Protein AF-0000000082132671 (afdb_homodimer)

Foldseek 3Di:
DPDPDDDDDDDDDDPPPQSVVVVVVVDDLQDKDKDWDFDDDPNDTDIDMDIDHRDPPVVVPCVDPVVPPDQEDEAEDDPDDPSLVVVVVVCVVVVHYYHYDYPVPPPPVVCVSSVSVNVSVVVVVVVVVVVPPPPPPPPPPDD/DPDPDDDDDDDDDDPPPQSVVVVVVVDDLQDKDKDWDFDDDPNDTDIDMDIDHRDPVVVVPCVDPVVPPDQEDEAEDDVDDPSLVVVVVVCVVVVHYYHYDYPVPVPPVVVVSSVSVNVSVVVVVVVVVVVPPPPPPPPPPPD

InterPro domains:
  IPR001806 Small GTPase [PF00071] (9-76)
  IPR001806 Small GTP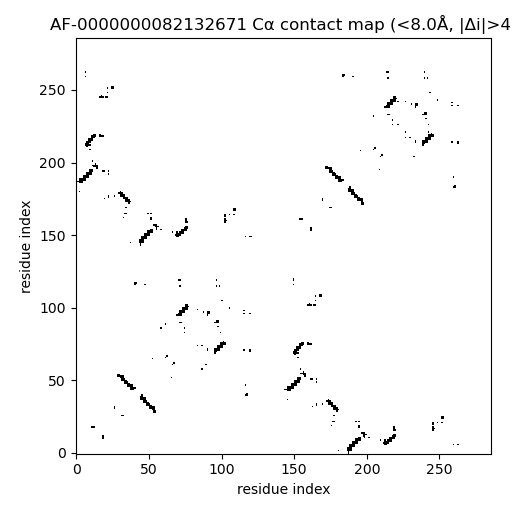ase [SM00174] (9-121)
  IPR027417 P-loop containing nucleoside triphosphate hydrolase [G3DSA:3.40.50.300] (7-74)
  IPR027417 P-loop containing nucleoside triphosphate hydrolase [G3DSA:3.40.50.300] (75-137)
  IPR027417 P-loop containing nucleoside triphosphate hydrolase [SSF52540] (9-132)
  IPR050227 Ras-related protein Rab [PTHR47977] (9-76)

Structure (mmCIF, N/CA/C/O backbone):
data_AF-0000000082132671-model_v1
#
loop_
_entity.id
_entity.type
_entity.pdbx_description
1 polymer 'Uncharacterized protein'
#
loop_
_atom_site.group_PDB
_atom_site.id
_atom_site.type_symbol
_atom_site.label_atom_id
_atom_site.label_alt_id
_atom_site.label_comp_id
_atom_site.label_asym_id
_atom_site.label_entity_id
_atom_site.label_seq_id
_atom_site.pdbx_PDB_ins_code
_atom_site.Cartn_x
_atom_site.Cartn_y
_atom_site.Cartn_z
_atom_site.occupancy
_atom_site.B_iso_or_equiv
_atom_site.auth_seq_id
_atom_site.auth_comp_id
_atom_site.auth_asym_id
_atom_site.auth_atom_id
_atom_site.pdbx_PDB_model_num
ATOM 1 N N . MET A 1 1 ? -10.227 5.066 -17.938 1 50 1 MET A N 1
ATOM 2 C CA . MET A 1 1 ? -11.219 4.012 -17.734 1 50 1 MET A CA 1
ATOM 3 C C . MET A 1 1 ? -11.047 3.354 -16.375 1 50 1 MET A C 1
ATOM 5 O O . MET A 1 1 ? -9.914 3.156 -15.914 1 50 1 MET A O 1
ATOM 9 N N . PHE A 1 2 ? -11.977 3.393 -15.555 1 62.81 2 PHE A N 1
ATOM 10 C CA . PHE A 1 2 ? -12.039 2.846 -14.203 1 62.81 2 PHE A CA 1
ATOM 11 C C . PHE A 1 2 ? -11.812 1.339 -14.219 1 62.81 2 PHE A C 1
ATOM 13 O O . PHE A 1 2 ? -12.25 0.646 -15.133 1 62.81 2 PHE A O 1
ATOM 20 N N . PRO A 1 3 ? -10.914 0.857 -13.453 1 72.69 3 PRO A N 1
ATOM 21 C CA . PRO A 1 3 ? -10.688 -0.59 -13.422 1 72.69 3 PRO A CA 1
ATOM 22 C C . PRO A 1 3 ? -11.992 -1.382 -13.273 1 72.69 3 PRO A C 1
ATOM 24 O O . PRO A 1 3 ? -12.906 -0.941 -12.586 1 72.69 3 PRO A O 1
ATOM 27 N N . THR A 1 4 ? -12.141 -2.361 -14.102 1 74.94 4 THR A N 1
ATOM 28 C CA . THR A 1 4 ? -13.336 -3.195 -14.078 1 74.94 4 THR A CA 1
ATOM 29 C C . THR A 1 4 ? -13.133 -4.406 -13.172 1 74.94 4 THR A C 1
ATOM 31 O O . THR A 1 4 ? -14.078 -5.148 -12.891 1 74.94 4 THR A O 1
ATOM 34 N N . GLY A 1 5 ? -11.938 -4.527 -12.703 1 81.06 5 GLY A N 1
ATOM 35 C CA . GLY A 1 5 ? -11.648 -5.641 -11.812 1 81.06 5 GLY A CA 1
ATOM 36 C C . GLY A 1 5 ? -10.555 -5.332 -10.812 1 81.06 5 GLY A C 1
ATOM 37 O O . GLY A 1 5 ? -9.875 -4.309 -10.922 1 81.06 5 GLY A O 1
ATOM 38 N N . PHE A 1 6 ? -10.547 -6.246 -9.844 1 85.44 6 PHE A N 1
ATOM 39 C CA . PHE A 1 6 ? -9.602 -6.07 -8.75 1 85.44 6 PHE A CA 1
ATOM 40 C C . PHE A 1 6 ? -8.953 -7.395 -8.375 1 85.44 6 PHE A C 1
ATOM 42 O O . PHE A 1 6 ? -9.633 -8.414 -8.258 1 85.44 6 PHE A O 1
ATOM 49 N N . LEU A 1 7 ? -7.598 -7.359 -8.328 1 90.38 7 LEU A N 1
ATOM 50 C CA . LEU A 1 7 ? -6.855 -8.539 -7.891 1 90.38 7 LEU A CA 1
ATOM 51 C C . LEU A 1 7 ? -5.875 -8.172 -6.781 1 90.38 7 LEU A C 1
ATOM 53 O O . LEU A 1 7 ? -5.156 -7.176 -6.883 1 90.38 7 LEU A O 1
ATOM 57 N N . MET A 1 8 ? -5.879 -9.016 -5.77 1 88.81 8 MET A N 1
ATOM 58 C CA . MET A 1 8 ? -4.977 -8.82 -4.641 1 88.81 8 MET A CA 1
ATOM 59 C C . MET A 1 8 ? -4.047 -10.016 -4.477 1 88.81 8 MET A C 1
ATOM 61 O O . MET A 1 8 ? -4.504 -11.148 -4.332 1 88.81 8 MET A O 1
ATOM 65 N N . LEU A 1 9 ? -2.797 -9.695 -4.5 1 90.5 9 LEU A N 1
ATOM 66 C CA . LEU A 1 9 ? -1.777 -10.727 -4.32 1 90.5 9 LEU A CA 1
ATOM 67 C C . LEU A 1 9 ? -0.974 -10.484 -3.049 1 90.5 9 LEU A C 1
ATOM 69 O O . LEU A 1 9 ? -0.648 -9.336 -2.727 1 90.5 9 LEU A O 1
ATOM 73 N N . LEU A 1 10 ? -0.598 -11.57 -2.393 1 87.38 10 LEU A N 1
ATOM 74 C CA . LEU A 1 10 ? 0.234 -11.484 -1.197 1 87.38 10 LEU A CA 1
ATOM 75 C C . LEU A 1 10 ? 1.579 -12.164 -1.42 1 87.38 10 LEU A C 1
ATOM 77 O O . LEU A 1 10 ? 1.636 -13.273 -1.968 1 87.38 10 LEU A O 1
ATOM 81 N N . LEU A 1 11 ? 2.564 -11.461 -1.06 1 86 11 LEU A N 1
ATOM 82 C CA . LEU A 1 11 ? 3.896 -12.047 -1.04 1 86 11 LEU A CA 1
ATOM 83 C C . LEU A 1 11 ? 4.246 -12.555 0.357 1 86 11 LEU A C 1
ATOM 85 O O . LEU A 1 11 ? 4.145 -11.805 1.334 1 86 11 LEU A O 1
ATOM 89 N N . ILE A 1 12 ? 4.621 -13.828 0.361 1 82.25 12 ILE A N 1
ATOM 90 C CA . ILE A 1 12 ? 4.992 -14.438 1.636 1 82.25 12 ILE A CA 1
ATOM 91 C C . ILE A 1 12 ? 6.375 -15.07 1.523 1 82.25 12 ILE A C 1
ATOM 93 O O . ILE A 1 12 ? 6.715 -15.656 0.494 1 82.25 12 ILE A O 1
ATOM 97 N N . GLY A 1 13 ? 7.121 -14.969 2.611 1 80.44 13 GLY A N 1
ATOM 98 C CA . GLY A 1 13 ? 8.461 -15.531 2.672 1 80.44 13 GLY A CA 1
ATOM 99 C C . GLY A 1 13 ? 9.266 -15.016 3.85 1 80.44 13 GLY A C 1
ATOM 100 O O . GLY A 1 13 ? 8.852 -14.078 4.535 1 80.44 13 GLY A O 1
ATOM 101 N N . ASP A 1 14 ? 10.383 -15.609 3.98 1 76.69 14 ASP A N 1
ATOM 102 C CA . ASP A 1 14 ? 11.219 -15.242 5.117 1 76.69 14 ASP A CA 1
ATOM 103 C C . ASP A 1 14 ? 11.75 -13.812 4.965 1 76.69 14 ASP A C 1
ATOM 105 O O . ASP A 1 14 ? 11.867 -13.305 3.85 1 76.69 14 ASP A O 1
ATOM 109 N N . SER A 1 15 ? 11.961 -13.227 6.125 1 74.25 15 SER A N 1
ATOM 110 C CA . SER A 1 15 ? 12.602 -11.914 6.105 1 74.25 15 SER A CA 1
ATOM 111 C C . SER A 1 15 ? 13.969 -11.977 5.434 1 74.25 15 SER A C 1
ATOM 113 O O . SER A 1 15 ? 14.727 -12.922 5.641 1 74.25 15 SER A O 1
ATOM 115 N N . GLY A 1 16 ? 14.266 -10.945 4.652 1 76.5 16 GLY A N 1
ATOM 116 C CA . GLY A 1 16 ? 15.594 -10.828 4.066 1 76.5 16 GLY A CA 1
ATOM 117 C C . GLY A 1 16 ? 15.758 -11.641 2.797 1 76.5 16 GLY A C 1
ATOM 118 O O . GLY A 1 16 ? 16.828 -11.633 2.182 1 76.5 16 GLY A O 1
ATOM 119 N N . ILE A 1 17 ? 14.75 -12.375 2.344 1 76.31 17 ILE A N 1
ATOM 120 C CA . ILE A 1 17 ? 14.898 -13.281 1.208 1 76.31 17 ILE A CA 1
ATOM 121 C C . ILE A 1 17 ? 14.773 -12.492 -0.095 1 76.31 17 ILE A C 1
ATOM 123 O O . ILE A 1 17 ? 15.117 -13 -1.167 1 76.31 17 ILE A O 1
ATOM 127 N N . GLY A 1 18 ? 14.07 -11.227 -0.012 1 78.06 18 GLY A N 1
ATOM 128 C CA . GLY A 1 18 ? 14.016 -10.414 -1.218 1 78.06 18 GLY A CA 1
ATOM 129 C C . GLY A 1 18 ? 12.602 -10.055 -1.628 1 78.06 18 GLY A C 1
ATOM 130 O O . GLY A 1 18 ? 12.359 -9.672 -2.773 1 78.06 18 GLY A O 1
ATOM 131 N N . LYS A 1 19 ? 11.547 -10.164 -0.784 1 80.31 19 LYS A N 1
ATOM 132 C CA . LYS A 1 19 ? 10.164 -9.844 -1.136 1 80.31 19 LYS A CA 1
ATOM 133 C C . LYS A 1 19 ? 10.023 -8.375 -1.509 1 80.31 19 LYS A C 1
ATOM 135 O O . LYS A 1 19 ? 9.422 -8.047 -2.533 1 80.31 19 LYS A O 1
ATOM 140 N N . SER A 1 20 ? 10.633 -7.586 -0.581 1 78.88 20 SER A N 1
ATOM 141 C CA . SER A 1 20 ? 10.531 -6.152 -0.824 1 78.88 20 SER A CA 1
ATOM 142 C C . SER A 1 20 ? 11.234 -5.758 -2.117 1 78.88 20 SER A C 1
ATOM 144 O O . SER A 1 20 ? 10.75 -4.906 -2.861 1 78.88 20 SER A O 1
ATOM 146 N N . CYS A 1 21 ? 12.328 -6.43 -2.371 1 78.38 21 CYS A N 1
ATOM 147 C CA . CYS A 1 21 ? 13.055 -6.133 -3.602 1 78.38 21 CYS A CA 1
ATOM 148 C C . CYS A 1 21 ? 12.234 -6.523 -4.824 1 78.38 21 CYS A C 1
ATOM 150 O O . CYS A 1 21 ? 12.219 -5.797 -5.82 1 78.38 21 CYS A O 1
ATOM 152 N N . LEU A 1 22 ? 11.531 -7.688 -4.785 1 82 22 LEU A N 1
ATOM 153 C CA . LEU A 1 22 ? 10.672 -8.117 -5.879 1 82 22 LEU A CA 1
ATOM 154 C C . LEU A 1 22 ? 9.555 -7.102 -6.129 1 82 22 LEU A C 1
ATOM 156 O O . LEU A 1 22 ? 9.281 -6.754 -7.277 1 82 22 LEU A O 1
ATOM 160 N N . LEU A 1 23 ? 8.984 -6.676 -5.078 1 84.88 23 LEU A N 1
ATOM 161 C CA . LEU A 1 23 ? 7.91 -5.691 -5.172 1 84.88 23 LEU A CA 1
ATOM 162 C C . LEU A 1 23 ? 8.422 -4.387 -5.777 1 84.88 23 LEU A C 1
ATOM 164 O O . LEU A 1 23 ? 7.754 -3.791 -6.625 1 84.88 23 LEU A O 1
ATOM 168 N N . PHE A 1 24 ? 9.562 -4.055 -5.34 1 79.31 24 PHE A N 1
ATOM 169 C CA . PHE A 1 24 ? 10.141 -2.812 -5.832 1 79.31 24 PHE A CA 1
ATOM 170 C C . PHE A 1 24 ? 10.469 -2.922 -7.32 1 79.31 24 PHE A C 1
ATOM 172 O O . PHE A 1 24 ? 10.32 -1.95 -8.062 1 79.31 24 PHE A O 1
ATOM 179 N N . ARG A 1 25 ? 10.922 -4.027 -7.75 1 80.94 25 ARG A N 1
ATOM 180 C CA . ARG A 1 25 ? 11.227 -4.23 -9.164 1 80.94 25 ARG A CA 1
ATOM 181 C C . ARG A 1 25 ? 9.953 -4.184 -10.008 1 80.94 25 ARG A C 1
ATOM 183 O O . ARG A 1 25 ? 9.992 -3.756 -11.164 1 80.94 25 ARG A O 1
ATOM 190 N N . PHE A 1 26 ? 8.961 -4.633 -9.391 1 84.62 26 PHE A N 1
ATOM 191 C CA . PHE A 1 26 ? 7.68 -4.582 -10.086 1 84.62 26 PHE A CA 1
ATOM 192 C C . PHE A 1 26 ? 7.168 -3.15 -10.172 1 84.62 26 PHE A C 1
ATOM 194 O O . PHE A 1 26 ? 6.551 -2.768 -11.172 1 84.62 26 PHE A O 1
ATOM 201 N N . ALA A 1 27 ? 7.422 -2.455 -9.055 1 80.75 27 ALA A N 1
ATOM 202 C CA . ALA A 1 27 ? 6.922 -1.087 -8.977 1 80.75 27 ALA A CA 1
ATOM 203 C C . ALA A 1 27 ? 7.594 -0.195 -10.016 1 80.75 27 ALA A C 1
ATOM 205 O O . ALA A 1 27 ? 8.812 -0.237 -10.18 1 80.75 27 ALA A O 1
ATOM 206 N N . ASP A 1 28 ? 6.809 0.365 -10.867 1 77.38 28 ASP A N 1
ATOM 207 C CA . ASP A 1 28 ? 7.336 1.327 -11.828 1 77.38 28 ASP A CA 1
ATOM 208 C C . ASP A 1 28 ? 6.703 2.701 -11.641 1 77.38 28 ASP A C 1
ATOM 210 O O . ASP A 1 28 ? 6.129 2.986 -10.586 1 77.38 28 ASP A O 1
ATOM 214 N N . ASP A 1 29 ? 6.848 3.562 -12.539 1 71.12 29 ASP A N 1
ATOM 215 C CA . ASP A 1 29 ? 6.422 4.949 -12.391 1 71.12 29 ASP A CA 1
ATOM 216 C C . ASP A 1 29 ? 4.902 5.07 -12.453 1 71.12 29 ASP A C 1
ATOM 218 O O . ASP A 1 29 ? 4.344 6.129 -12.164 1 71.12 29 ASP A O 1
ATOM 222 N N . THR A 1 30 ? 4.277 3.947 -12.797 1 73.12 30 THR A N 1
ATOM 223 C CA . THR A 1 30 ? 2.826 3.996 -12.922 1 73.12 30 THR A CA 1
ATOM 224 C C . THR A 1 30 ? 2.158 3.379 -11.695 1 73.12 30 THR A C 1
ATOM 226 O O . THR A 1 30 ? 0.934 3.422 -11.562 1 73.12 30 THR A O 1
ATOM 229 N N . CYS A 1 31 ? 3.008 2.943 -10.859 1 80.94 31 CYS A N 1
ATOM 230 C CA . CYS A 1 31 ? 2.451 2.266 -9.688 1 80.94 31 CYS A CA 1
ATOM 231 C C . CYS A 1 31 ? 2.32 3.225 -8.516 1 80.94 31 CYS A C 1
ATOM 233 O O . CYS A 1 31 ? 3.059 4.207 -8.422 1 80.94 31 CYS A O 1
ATOM 235 N N . THR A 1 32 ? 1.373 2.945 -7.68 1 82.06 32 THR A N 1
ATOM 236 C CA . THR A 1 32 ? 1.282 3.57 -6.363 1 82.06 32 THR A CA 1
ATOM 237 C C . THR A 1 32 ? 1.854 2.65 -5.289 1 82.06 32 THR A C 1
ATOM 239 O O . THR A 1 32 ? 1.539 1.459 -5.25 1 82.06 32 THR A O 1
ATOM 242 N N . ILE A 1 33 ? 2.729 3.232 -4.543 1 85.88 33 ILE A N 1
ATOM 243 C CA . ILE A 1 33 ? 3.33 2.449 -3.469 1 85.88 33 ILE A CA 1
ATOM 244 C C . ILE A 1 33 ? 2.752 2.887 -2.125 1 85.88 33 ILE A C 1
ATOM 246 O O . ILE A 1 33 ? 2.588 4.082 -1.873 1 85.88 33 ILE A O 1
ATOM 250 N N . GLY A 1 34 ? 2.471 1.921 -1.336 1 86.81 34 GLY A N 1
ATOM 251 C CA . GLY A 1 34 ? 1.942 2.213 -0.013 1 86.81 34 GLY A CA 1
ATOM 252 C C . GLY A 1 34 ? 2.646 1.448 1.093 1 86.81 34 GLY A C 1
ATOM 253 O O . GLY A 1 34 ? 3.25 0.402 0.844 1 86.81 34 GLY A O 1
ATOM 254 N N . VAL A 1 35 ? 2.572 2.078 2.262 1 88.31 35 VAL A N 1
ATOM 255 C CA . VAL A 1 35 ? 3.105 1.441 3.463 1 88.31 35 VAL A CA 1
ATOM 256 C C . VAL A 1 35 ? 2.049 1.445 4.562 1 88.31 35 VAL A C 1
ATOM 258 O O . VAL A 1 35 ? 1.362 2.449 4.77 1 88.31 35 VAL A O 1
ATOM 261 N N . ILE A 1 36 ? 1.862 0.328 5.16 1 84.94 36 ILE A N 1
ATOM 262 C CA . ILE A 1 36 ? 0.966 0.228 6.309 1 84.94 36 ILE A CA 1
ATOM 263 C C . ILE A 1 36 ? 1.767 -0.128 7.559 1 84.94 36 ILE A C 1
ATOM 265 O O . ILE A 1 36 ? 2.59 -1.045 7.535 1 84.94 36 ILE A O 1
ATOM 269 N N . ARG A 1 37 ? 1.487 0.633 8.641 1 84.88 37 ARG A N 1
ATOM 270 C CA . ARG A 1 37 ? 2.152 0.378 9.914 1 84.88 37 ARG A CA 1
ATOM 271 C C . ARG A 1 37 ? 1.177 0.516 11.078 1 84.88 37 ARG A C 1
ATOM 273 O O . ARG A 1 37 ? 0.367 1.445 11.109 1 84.88 37 ARG A O 1
ATOM 280 N N . THR A 1 38 ? 1.149 -0.491 11.938 1 84 38 THR A N 1
ATOM 281 C CA . THR A 1 38 ? 0.437 -0.335 13.203 1 84 38 THR A CA 1
ATOM 282 C C . THR A 1 38 ? 1.331 0.322 14.25 1 84 38 THR A C 1
ATOM 284 O O . THR A 1 38 ? 2.451 -0.134 14.492 1 84 38 THR A O 1
ATOM 287 N N . THR A 1 39 ? 0.875 1.392 14.719 1 85.62 39 THR A N 1
ATOM 288 C CA . THR A 1 39 ? 1.692 2.131 15.672 1 85.62 39 THR A CA 1
ATOM 289 C C . THR A 1 39 ? 0.851 2.602 16.859 1 85.62 39 THR A C 1
ATOM 291 O O . THR A 1 39 ? -0.379 2.629 16.781 1 85.62 39 THR A O 1
ATOM 294 N N . GLU A 1 40 ? 1.542 2.803 17.891 1 87.81 40 GLU A N 1
ATOM 295 C CA . GLU A 1 40 ? 0.88 3.363 19.078 1 87.81 40 GLU A CA 1
ATOM 296 C C . GLU A 1 40 ? 0.959 4.887 19.078 1 87.81 40 GLU A C 1
ATOM 298 O O . GLU A 1 40 ? 2.039 5.457 18.906 1 87.81 40 GLU A O 1
ATOM 303 N N . LEU A 1 41 ? -0.218 5.43 19.094 1 86.5 41 LEU A N 1
ATOM 304 C CA . LEU A 1 41 ? -0.329 6.879 19.203 1 86.5 41 LEU A CA 1
ATOM 305 C C . LEU A 1 41 ? -1.20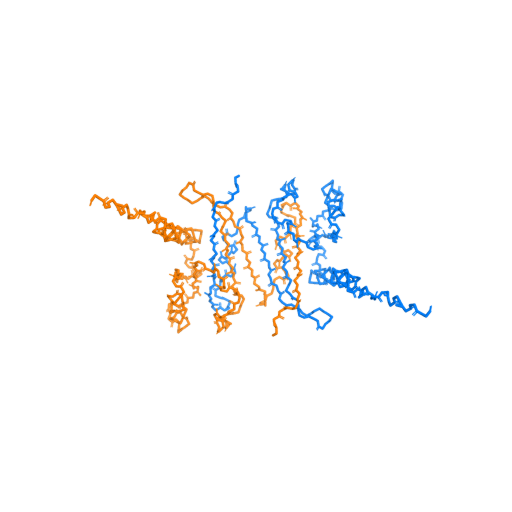8 7.262 20.391 1 86.5 41 LEU A C 1
ATOM 307 O O . LEU A 1 41 ? -2.414 7.012 20.375 1 86.5 41 LEU A O 1
ATOM 311 N N . ASP A 1 42 ? -0.625 7.961 21.453 1 83.06 42 ASP A N 1
ATOM 312 C CA . ASP A 1 42 ? -1.338 8.383 22.656 1 83.06 42 ASP A CA 1
ATOM 313 C C . ASP A 1 42 ? -2.086 7.207 23.281 1 83.06 42 ASP A C 1
ATOM 315 O O . ASP A 1 42 ? -3.281 7.309 23.578 1 83.06 42 ASP A O 1
ATOM 319 N N . ARG A 1 43 ? -1.539 6.055 23.422 1 83.06 43 ARG A N 1
ATOM 320 C CA . ARG A 1 43 ? -2.027 4.859 24.094 1 83.06 43 ARG A CA 1
ATOM 321 C C . ARG A 1 43 ? -3.115 4.172 23.281 1 83.06 43 ARG A C 1
ATOM 323 O O . ARG A 1 43 ? -3.879 3.361 23.812 1 83.06 43 ARG A O 1
ATOM 330 N N . ASN A 1 44 ? -3.219 4.656 22 1 87.62 44 ASN A N 1
ATOM 331 C CA . ASN A 1 44 ? -4.113 3.975 21.078 1 87.62 44 ASN A CA 1
ATOM 332 C C . ASN A 1 44 ? -3.342 3.293 19.953 1 87.62 44 ASN A C 1
ATOM 334 O O . ASN A 1 44 ? -2.365 3.844 19.438 1 87.62 44 ASN A O 1
ATOM 338 N N . THR A 1 45 ? -3.775 2.139 19.688 1 87.19 45 THR A N 1
ATOM 339 C CA . THR A 1 45 ? -3.189 1.434 18.562 1 87.19 45 THR A CA 1
ATOM 340 C C . THR A 1 45 ? -3.857 1.86 17.25 1 87.19 45 THR A C 1
ATOM 342 O O . THR A 1 45 ? -5.07 1.712 17.094 1 87.19 45 THR A O 1
ATOM 345 N N . ILE A 1 46 ? -2.996 2.418 16.344 1 86.62 46 ILE A N 1
ATOM 346 C CA . ILE A 1 46 ? -3.572 2.91 15.102 1 86.62 46 ILE A CA 1
ATOM 347 C C . ILE A 1 46 ? -2.881 2.242 13.914 1 86.62 46 ILE A C 1
ATOM 349 O O . ILE A 1 46 ? -1.691 1.921 13.984 1 86.62 46 ILE A O 1
ATOM 353 N N . GLN A 1 47 ? -3.645 2.033 12.875 1 87.19 47 GLN A N 1
ATOM 354 C CA . GLN A 1 47 ? -3.09 1.652 11.578 1 87.19 47 GLN A CA 1
ATOM 355 C C . GLN A 1 47 ? -2.818 2.879 10.719 1 87.19 47 GLN A C 1
ATOM 357 O O . GLN A 1 47 ? -3.744 3.615 10.367 1 87.19 47 GLN A O 1
ATOM 362 N N . LEU A 1 48 ? -1.578 3.076 10.508 1 89.38 48 LEU A N 1
ATOM 363 C CA . LEU A 1 48 ? -1.163 4.195 9.664 1 89.38 48 LEU A CA 1
ATOM 364 C C . LEU A 1 48 ? -0.857 3.725 8.25 1 89.38 48 LEU A C 1
ATOM 366 O O . LEU A 1 48 ? -0.05 2.812 8.055 1 89.38 48 LEU A O 1
ATOM 370 N N . GLN A 1 49 ? -1.57 4.32 7.266 1 88.25 49 GLN A N 1
ATOM 371 C CA . GLN A 1 49 ? -1.346 4.023 5.855 1 88.25 49 GLN A CA 1
ATOM 372 C C . GLN A 1 49 ? -0.804 5.246 5.117 1 88.25 49 GLN A C 1
ATOM 374 O O . GLN A 1 49 ? -1.387 6.328 5.188 1 88.25 49 GLN A O 1
ATOM 379 N N . ILE A 1 50 ? 0.24 5.059 4.438 1 90.12 50 ILE A N 1
ATOM 380 C CA . ILE A 1 50 ? 0.84 6.145 3.666 1 90.12 50 ILE A CA 1
ATOM 381 C C . ILE A 1 50 ? 0.985 5.719 2.207 1 90.12 50 ILE A C 1
ATOM 383 O O . ILE A 1 50 ? 1.57 4.676 1.912 1 90.12 50 ILE A O 1
ATOM 387 N N . TRP A 1 51 ? 0.53 6.543 1.319 1 86.25 51 TRP A N 1
ATOM 388 C CA . TRP A 1 51 ? 0.542 6.199 -0.1 1 86.25 51 TRP A CA 1
ATOM 389 C C . TRP A 1 51 ? 1.335 7.23 -0.9 1 86.25 51 TRP A C 1
ATOM 391 O O . TRP A 1 51 ? 1.185 8.438 -0.693 1 86.25 51 TRP A O 1
ATOM 401 N N . ASP A 1 52 ? 2.188 6.703 -1.668 1 84.94 52 ASP A N 1
ATOM 402 C CA . ASP A 1 52 ? 2.93 7.516 -2.627 1 84.94 52 ASP A CA 1
ATOM 403 C C . ASP A 1 52 ? 2.207 7.578 -3.971 1 84.94 52 ASP A C 1
ATOM 405 O O . ASP A 1 52 ? 2.205 6.602 -4.727 1 84.94 52 ASP A O 1
ATOM 409 N N . THR A 1 53 ? 1.552 8.664 -4.199 1 74.06 53 THR A N 1
ATOM 410 C CA . THR A 1 53 ? 0.787 8.797 -5.434 1 74.06 53 THR A CA 1
ATOM 411 C C . THR A 1 53 ? 1.718 8.922 -6.637 1 74.06 53 THR A C 1
ATOM 413 O O . THR A 1 53 ? 2.734 9.617 -6.566 1 74.06 53 THR A O 1
ATOM 416 N N . ALA A 1 54 ? 1.742 7.789 -7.484 1 62.31 54 ALA A N 1
ATOM 417 C CA . ALA A 1 54 ? 2.572 7.793 -8.688 1 62.31 54 ALA A CA 1
ATOM 418 C C . ALA A 1 54 ? 2.266 9 -9.562 1 62.31 54 ALA A C 1
ATOM 420 O O . ALA A 1 54 ? 1.099 9.344 -9.773 1 62.31 54 ALA A O 1
ATOM 421 N N . GLY A 1 55 ? 3.43 9.562 -10.25 1 51.78 55 GLY A N 1
ATOM 422 C CA . GLY A 1 55 ? 3.377 10.594 -11.273 1 51.78 55 GLY A CA 1
ATOM 423 C C . GLY A 1 55 ? 2.748 11.883 -10.789 1 51.78 55 GLY A C 1
ATOM 424 O O . GLY A 1 55 ? 1.769 11.859 -10.039 1 51.78 55 GLY A O 1
ATOM 425 N N . GLN A 1 56 ? 3.561 12.852 -10.602 1 49.06 56 GLN A N 1
ATOM 426 C CA . GLN A 1 56 ? 3.357 14.258 -10.242 1 49.06 56 GLN A CA 1
ATOM 427 C C . GLN A 1 56 ? 1.96 14.727 -10.641 1 49.06 56 GLN A C 1
ATOM 429 O O . GLN A 1 56 ? 1.318 15.469 -9.898 1 49.06 56 GLN A O 1
ATOM 434 N N . GLU A 1 57 ? 1.903 14.609 -11.914 1 46.59 57 GLU A N 1
ATOM 435 C CA . GLU A 1 57 ? 0.925 15.383 -12.664 1 46.59 57 GLU A CA 1
ATOM 436 C C . GLU A 1 57 ? -0.5 14.961 -12.32 1 46.59 57 GLU A C 1
ATOM 438 O O . GLU A 1 57 ? -1.463 15.617 -12.727 1 46.59 57 GLU A O 1
ATOM 443 N N . ARG A 1 58 ? -0.453 13.812 -11.797 1 46.84 58 ARG A N 1
ATOM 444 C CA . ARG A 1 58 ? -1.865 13.484 -11.633 1 46.84 58 ARG A CA 1
ATOM 445 C C . ARG A 1 58 ? -2.457 14.188 -10.422 1 46.84 58 ARG A C 1
ATOM 447 O O . ARG A 1 58 ? -3.594 13.922 -10.031 1 46.84 58 ARG A O 1
ATOM 454 N N . PHE A 1 59 ? -1.584 14.75 -9.531 1 45.84 59 PHE A N 1
ATOM 455 C CA . PHE A 1 59 ? -2.338 15.742 -8.773 1 45.84 59 PHE A CA 1
ATOM 456 C C . PHE A 1 59 ? -3.506 16.281 -9.594 1 45.84 59 PHE A C 1
ATOM 458 O O . PHE A 1 59 ? -4.48 16.781 -9.039 1 45.84 59 PHE A O 1
ATOM 465 N N . ARG A 1 60 ? -3.064 16.25 -10.93 1 48.03 60 ARG A N 1
ATOM 466 C CA . ARG A 1 60 ? -4.051 17.031 -11.672 1 48.03 60 ARG A CA 1
ATOM 467 C C . ARG A 1 60 ? -5.461 16.5 -11.414 1 48.03 60 ARG A C 1
ATOM 469 O O . ARG A 1 60 ? -6.434 17.266 -11.5 1 48.03 60 ARG A O 1
ATOM 476 N N . THR A 1 61 ? -5.52 15.148 -11 1 48.81 61 THR A N 1
ATOM 477 C CA . THR A 1 61 ? -6.93 14.961 -10.68 1 48.81 61 THR A CA 1
ATOM 478 C C . THR A 1 61 ? -7.102 14.5 -9.234 1 48.81 61 THR A C 1
ATOM 480 O O . THR A 1 61 ? -6.945 13.312 -8.938 1 48.81 61 THR A O 1
ATOM 483 N N . ILE A 1 62 ? -6.777 15.484 -8.297 1 52.75 62 ILE A N 1
ATOM 484 C CA . ILE A 1 62 ? -7.141 15.391 -6.887 1 52.75 62 ILE A CA 1
ATOM 485 C C . ILE A 1 62 ? -8.375 14.508 -6.727 1 52.75 62 ILE A C 1
ATOM 487 O O . ILE A 1 62 ? -8.617 13.953 -5.652 1 52.75 62 ILE A O 1
ATOM 491 N N . THR A 1 63 ? -8.961 14.227 -7.805 1 50.72 63 THR A N 1
ATOM 492 C CA . THR A 1 63 ? -10.258 13.562 -7.75 1 50.72 63 THR A CA 1
ATOM 493 C C . THR A 1 63 ? -10.094 12.047 -7.773 1 50.72 63 THR A C 1
ATOM 495 O O . THR A 1 63 ? -11.086 11.312 -7.742 1 50.72 63 THR A O 1
ATOM 498 N N . SER A 1 64 ? -8.852 11.711 -7.645 1 56.19 64 SER A N 1
ATOM 499 C CA . SER A 1 64 ? -8.742 10.266 -7.809 1 56.19 64 SER A CA 1
ATOM 500 C C . SER A 1 64 ? -9.188 9.531 -6.543 1 56.19 64 SER A C 1
ATOM 502 O O . SER A 1 64 ? -9.188 10.109 -5.453 1 56.19 64 SER A O 1
ATOM 504 N N . SER A 1 65 ? -9.68 8.422 -6.684 1 57.78 65 SER A N 1
ATOM 505 C CA . SER A 1 65 ? -10.156 7.508 -5.652 1 57.78 65 SER A CA 1
ATOM 506 C C . SER A 1 65 ? -9.109 7.316 -4.559 1 57.78 65 SER A C 1
ATOM 508 O O . SER A 1 65 ? -9.445 6.949 -3.43 1 57.78 65 SER A O 1
ATOM 510 N N . TYR A 1 66 ? -7.973 7.91 -4.898 1 62.84 66 TYR A N 1
ATOM 511 C CA . TYR A 1 66 ? -6.91 7.734 -3.914 1 62.84 66 TYR A CA 1
ATOM 512 C C . TYR A 1 66 ? -7.059 8.727 -2.766 1 62.84 66 TYR A C 1
ATOM 514 O O . TYR A 1 66 ? -6.645 8.445 -1.638 1 62.84 66 TYR A O 1
ATOM 522 N N . TYR A 1 67 ? -7.68 9.742 -3.213 1 70.06 67 TYR A N 1
ATOM 523 C CA . TYR A 1 67 ? -7.801 10.805 -2.223 1 70.06 67 TYR A CA 1
ATOM 524 C C . TYR A 1 67 ? -8.945 10.523 -1.255 1 70.06 67 TYR A C 1
ATOM 526 O O . TYR A 1 67 ? -8.969 11.047 -0.141 1 70.06 67 TYR A O 1
ATOM 534 N N . ARG A 1 68 ? -9.719 9.609 -1.813 1 66.94 68 ARG A N 1
ATOM 535 C CA . ARG A 1 68 ? -10.898 9.344 -1 1 66.94 68 ARG A CA 1
ATOM 536 C C . ARG A 1 68 ? -10.516 8.656 0.308 1 66.94 68 ARG A C 1
ATOM 538 O O . ARG A 1 68 ? -9.812 7.641 0.302 1 66.94 68 ARG A O 1
ATOM 545 N N . GLY A 1 69 ? -10.883 9.422 1.422 1 75.94 69 GLY A N 1
ATOM 546 C CA . GLY A 1 69 ? -10.648 8.844 2.736 1 75.94 69 GLY A CA 1
ATOM 547 C C . GLY A 1 69 ? -9.336 9.281 3.359 1 75.94 69 GLY A C 1
ATOM 548 O O . GLY A 1 69 ? -9.016 8.891 4.484 1 75.94 69 GLY A O 1
ATOM 549 N N . ALA A 1 70 ? -8.641 10.117 2.611 1 85.5 70 ALA A N 1
ATOM 550 C CA . ALA A 1 70 ? -7.383 10.602 3.168 1 85.5 70 ALA A CA 1
ATOM 551 C C . ALA A 1 70 ? -7.625 11.508 4.375 1 85.5 70 ALA A C 1
ATOM 553 O O . ALA A 1 70 ? -8.562 12.305 4.379 1 85.5 70 ALA A O 1
ATOM 554 N N . HIS A 1 71 ? -6.742 11.336 5.332 1 90.62 71 HIS A N 1
ATOM 555 C CA . HIS A 1 71 ? -6.832 12.18 6.523 1 90.62 71 HIS A CA 1
ATOM 556 C C . HIS A 1 71 ? -5.781 13.281 6.496 1 90.62 71 HIS A C 1
ATOM 558 O O . HIS A 1 71 ? -5.879 14.258 7.246 1 90.62 71 HIS A O 1
ATOM 564 N N . GLY A 1 72 ? -4.789 13.141 5.66 1 89.88 72 GLY A N 1
ATOM 565 C CA . GLY A 1 72 ? -3.73 14.133 5.551 1 89.88 72 GLY A CA 1
ATOM 566 C C . GLY A 1 72 ? -2.961 14.039 4.25 1 89.88 72 GLY A C 1
ATOM 567 O O . GLY A 1 72 ? -2.877 12.969 3.645 1 89.88 72 GLY A O 1
ATOM 568 N N . ILE A 1 73 ? -2.461 15.125 3.863 1 86.12 73 ILE A N 1
ATOM 569 C CA . ILE A 1 73 ? -1.654 15.203 2.648 1 86.12 73 ILE A CA 1
ATOM 570 C C . ILE A 1 73 ? -0.291 15.812 2.973 1 86.12 73 ILE A C 1
ATOM 572 O O . ILE A 1 73 ? -0.205 16.828 3.652 1 86.12 73 ILE A O 1
ATOM 576 N N . ILE A 1 74 ? 0.695 15.141 2.518 1 84.12 74 ILE A N 1
ATOM 577 C CA . ILE A 1 74 ? 2.057 15.648 2.652 1 84.12 74 ILE A CA 1
ATOM 578 C C . ILE A 1 74 ? 2.627 15.969 1.271 1 84.12 74 ILE A C 1
ATOM 580 O O . ILE A 1 74 ? 2.764 15.078 0.429 1 84.12 74 ILE A O 1
ATOM 584 N N . VAL A 1 75 ? 2.902 17.188 1.061 1 81.19 75 VAL A N 1
ATOM 585 C CA . VAL A 1 75 ? 3.508 17.609 -0.199 1 81.19 75 VAL A CA 1
ATOM 586 C C . VAL A 1 75 ? 5.027 17.641 -0.057 1 81.19 75 VAL A C 1
ATOM 588 O O . VAL A 1 75 ? 5.562 18.297 0.836 1 81.19 75 VAL A O 1
ATOM 591 N N . VAL A 1 76 ? 5.609 16.844 -0.912 1 77.5 76 VAL A N 1
ATOM 592 C CA . VAL A 1 76 ? 7.066 16.797 -0.933 1 77.5 76 VAL A CA 1
ATOM 593 C C . VAL A 1 76 ? 7.59 17.641 -2.096 1 77.5 76 VAL A C 1
ATOM 595 O O . VAL A 1 76 ? 7.258 17.375 -3.254 1 77.5 76 VAL A O 1
ATOM 598 N N . GLY A 1 77 ? 8.336 18.609 -1.928 1 74.94 77 GLY A N 1
ATOM 599 C CA . GLY A 1 77 ? 8.875 19.422 -3.004 1 74.94 77 GLY A CA 1
ATOM 600 C C . GLY A 1 77 ? 9.5 20.719 -2.518 1 74.94 77 GLY A C 1
ATOM 601 O O . GLY A 1 77 ? 9.75 20.891 -1.32 1 74.94 77 GLY A O 1
ATOM 602 N N . ASN A 1 78 ? 9.992 21.438 -3.533 1 60.69 78 ASN A N 1
ATOM 603 C CA . ASN A 1 78 ? 10.594 22.75 -3.275 1 60.69 78 ASN A CA 1
ATOM 604 C C . ASN A 1 78 ? 9.531 23.812 -3.055 1 60.69 78 ASN A C 1
ATOM 606 O O . ASN A 1 78 ? 8.453 23.766 -3.654 1 60.69 78 ASN A O 1
ATOM 610 N N . LYS A 1 79 ? 9.844 24.594 -2.066 1 55.22 79 LYS A N 1
ATOM 611 C CA . LYS A 1 79 ? 9.086 25.766 -1.651 1 55.22 79 LYS A CA 1
ATOM 612 C C . LYS A 1 79 ? 8.719 26.641 -2.852 1 55.22 79 LYS A C 1
ATOM 614 O O . LYS A 1 79 ? 9.57 26.953 -3.68 1 55.22 79 LYS A O 1
ATOM 619 N N . CYS A 1 80 ? 7.539 26.578 -3.477 1 52.06 80 CYS A N 1
ATOM 620 C CA . CYS A 1 80 ? 7.031 27.656 -4.32 1 52.06 80 CYS A CA 1
ATOM 621 C C . CYS A 1 80 ? 6.301 27.094 -5.535 1 52.06 80 CYS A C 1
ATOM 623 O O . CYS A 1 80 ? 5.891 27.844 -6.422 1 52.06 80 CYS A O 1
ATOM 625 N N . ASP A 1 81 ? 6 25.859 -5.34 1 61.59 81 ASP A N 1
ATOM 626 C CA . ASP A 1 81 ? 5.402 25.406 -6.594 1 61.59 81 ASP A CA 1
ATOM 627 C C . ASP A 1 81 ? 3.881 25.531 -6.547 1 61.59 81 ASP A C 1
ATOM 629 O O . ASP A 1 81 ? 3.275 25.406 -5.48 1 61.59 81 ASP A O 1
ATOM 633 N N . LEU A 1 82 ? 3.332 26.312 -7.59 1 59.19 82 LEU A N 1
ATOM 634 C CA . LEU A 1 82 ? 1.898 26.453 -7.824 1 59.19 82 LEU A CA 1
ATOM 635 C C . LEU A 1 82 ? 1.151 25.188 -7.422 1 59.19 82 LEU A C 1
ATOM 637 O O . LEU A 1 82 ? 0.037 25.25 -6.898 1 59.19 82 LEU A O 1
ATOM 641 N N . THR A 1 83 ? 1.762 24.156 -7.453 1 69.56 83 THR A N 1
ATOM 642 C CA . THR A 1 83 ? 1.111 22.891 -7.141 1 69.56 83 THR A CA 1
ATOM 643 C C . THR A 1 83 ? 0.862 22.766 -5.641 1 69.56 83 THR A C 1
ATOM 645 O O . THR A 1 83 ? -0.185 22.266 -5.219 1 69.56 83 THR A O 1
ATOM 648 N N . THR A 1 84 ? 1.698 23.438 -4.953 1 73.56 84 THR A N 1
ATOM 649 C CA . THR A 1 84 ? 1.559 23.359 -3.504 1 73.56 84 THR A CA 1
ATOM 650 C C . THR A 1 84 ? 0.347 24.172 -3.035 1 73.56 84 THR A C 1
ATOM 652 O O . THR A 1 84 ? -0.398 23.719 -2.16 1 73.56 84 THR A O 1
ATOM 655 N N . LYS A 1 85 ? 0.154 25.234 -3.697 1 77.06 85 LYS A N 1
ATOM 656 C CA . LYS A 1 85 ? -0.981 26.062 -3.316 1 77.06 85 LYS A CA 1
ATOM 657 C C . LYS A 1 85 ? -2.303 25.375 -3.646 1 77.06 85 LYS A C 1
ATOM 659 O O . LYS A 1 85 ? -3.244 25.422 -2.85 1 77.06 85 LYS A O 1
ATOM 664 N N . LYS A 1 86 ? -2.326 24.812 -4.73 1 78.38 86 LYS A N 1
ATOM 665 C CA . LYS A 1 86 ? -3.533 24.094 -5.141 1 78.38 86 LYS A CA 1
ATOM 666 C C . LYS A 1 86 ? -3.826 22.922 -4.207 1 78.38 86 LYS A C 1
ATOM 668 O O . LYS A 1 86 ? -4.984 22.672 -3.859 1 78.38 86 LYS A O 1
ATOM 673 N N . VAL A 1 87 ? -2.83 22.312 -3.82 1 79.12 87 VAL A N 1
ATOM 674 C CA . VAL A 1 87 ? -2.984 21.172 -2.936 1 79.12 87 VAL A CA 1
ATOM 675 C C . VAL A 1 87 ? -3.467 21.625 -1.562 1 79.12 87 VAL A C 1
ATOM 677 O O . VAL A 1 87 ? -4.328 21 -0.952 1 79.12 87 VAL A O 1
ATOM 680 N N . GLU A 1 88 ? -2.939 22.672 -1.177 1 82.69 88 GLU A N 1
ATOM 681 C CA . GLU A 1 88 ? -3.35 23.234 0.108 1 82.69 88 GLU A CA 1
ATOM 682 C C . GLU A 1 88 ? -4.824 23.625 0.096 1 82.69 88 GLU A C 1
ATOM 684 O O . GLU A 1 88 ? -5.559 23.328 1.044 1 82.69 88 GLU A O 1
ATOM 689 N N . GLU A 1 89 ? -5.176 24.266 -0.924 1 83.62 89 GLU A N 1
ATOM 690 C CA . GLU A 1 89 ? -6.574 24.656 -1.064 1 83.62 89 GLU A CA 1
ATOM 691 C C . GLU A 1 89 ? -7.488 23.422 -1.105 1 83.62 89 GLU A C 1
ATOM 693 O O . GLU A 1 89 ? -8.562 23.438 -0.511 1 83.62 89 GLU A O 1
ATOM 698 N N . PHE A 1 90 ? -7.055 22.484 -1.771 1 81.12 90 PHE A N 1
ATOM 699 C CA . PHE A 1 90 ? -7.812 21.234 -1.86 1 81.12 90 PHE A CA 1
ATOM 700 C C . PHE A 1 90 ? -7.934 20.578 -0.491 1 81.12 90 PHE A C 1
ATOM 702 O O . PHE A 1 90 ? -9.023 20.172 -0.089 1 81.12 90 PHE A O 1
ATOM 709 N N . ALA A 1 91 ? -6.859 20.469 0.192 1 83.88 91 ALA A N 1
ATOM 710 C CA . ALA A 1 91 ? -6.879 19.891 1.531 1 83.88 91 ALA A CA 1
ATOM 711 C C . ALA A 1 91 ? -7.828 20.656 2.449 1 83.88 91 ALA A C 1
ATOM 713 O O . ALA A 1 91 ? -8.609 20.047 3.189 1 83.88 91 ALA A O 1
ATOM 714 N N . ASP A 1 92 ? -7.805 21.906 2.318 1 86.5 92 ASP A N 1
ATOM 715 C CA . ASP A 1 92 ? -8.672 22.766 3.117 1 86.5 92 ASP A CA 1
ATOM 716 C C . ASP A 1 92 ? -10.148 22.5 2.801 1 86.5 92 ASP A C 1
ATOM 718 O O . ASP A 1 92 ? -10.984 22.469 3.705 1 86.5 92 ASP A O 1
ATOM 722 N N . SER A 1 93 ? -10.32 22.297 1.591 1 84.81 93 SER A N 1
ATOM 723 C CA . SER A 1 93 ? -11.703 22.078 1.159 1 84.81 93 SER A CA 1
ATOM 724 C C . SER A 1 93 ? -12.25 20.766 1.713 1 84.81 93 SER A C 1
ATOM 726 O O . SER A 1 93 ? -13.469 20.609 1.874 1 84.81 93 SER A O 1
ATOM 728 N N . LEU A 1 94 ? -11.383 19.859 2 1 81.12 94 LEU A N 1
ATOM 729 C CA . LEU A 1 94 ? -11.789 18.562 2.537 1 81.12 94 LEU A CA 1
ATOM 730 C C . LEU A 1 94 ? -11.656 18.531 4.059 1 81.12 94 LEU A C 1
ATOM 732 O O . LEU A 1 94 ? -12.055 17.562 4.703 1 81.12 94 LEU A O 1
ATOM 736 N N . GLY A 1 95 ? -11.047 19.547 4.586 1 84.06 95 GLY A N 1
ATOM 737 C CA . GLY A 1 95 ? -10.836 19.609 6.023 1 84.06 95 GLY A CA 1
ATOM 738 C C . GLY A 1 95 ? -9.75 18.672 6.512 1 84.06 95 GLY A C 1
ATOM 739 O O . GLY A 1 95 ? -9.844 18.141 7.617 1 84.06 95 GLY A O 1
ATOM 740 N N . ILE A 1 96 ? -8.867 18.406 5.602 1 85.19 96 ILE A N 1
ATOM 741 C CA . ILE A 1 96 ? -7.812 17.5 6.023 1 85.19 96 ILE A CA 1
ATOM 742 C C . ILE A 1 96 ? -6.5 18.266 6.184 1 85.19 96 ILE A C 1
ATOM 744 O O . ILE A 1 96 ? -6.348 19.359 5.641 1 85.19 96 ILE A O 1
ATOM 748 N N . LEU A 1 97 ? -5.582 17.688 6.953 1 87.62 97 LEU A N 1
ATOM 749 C CA . LEU A 1 97 ? -4.316 18.344 7.27 1 87.62 97 LEU A CA 1
ATOM 750 C C . LEU A 1 97 ? -3.375 18.312 6.07 1 87.62 97 LEU A C 1
ATOM 752 O O . LEU A 1 97 ? -3.354 17.328 5.316 1 87.62 97 LEU A O 1
ATOM 756 N N . PHE A 1 98 ? -2.721 19.406 6.016 1 84.25 98 PHE A N 1
ATOM 757 C CA . PHE A 1 98 ? -1.746 19.578 4.945 1 84.25 98 PHE A CA 1
ATOM 758 C C . PHE A 1 98 ? -0.371 19.906 5.52 1 84.25 98 PHE A C 1
ATOM 760 O O . PHE A 1 98 ? -0.256 20.688 6.465 1 84.25 98 PHE A O 1
ATOM 767 N N . LEU A 1 99 ? 0.667 19.203 5.008 1 83.94 99 LEU A N 1
ATOM 768 C CA . LEU A 1 99 ? 2.041 19.484 5.41 1 83.94 99 LEU A CA 1
ATOM 769 C C . LEU A 1 99 ? 2.967 19.516 4.199 1 83.94 99 LEU A C 1
ATOM 771 O O . LEU A 1 99 ? 2.898 18.641 3.336 1 83.94 99 LEU A O 1
ATOM 775 N N . GLU A 1 100 ? 3.734 20.516 4.145 1 81.06 100 GLU A N 1
ATOM 776 C CA . GLU A 1 100 ? 4.773 20.562 3.119 1 81.06 100 GLU A CA 1
ATOM 777 C C . GLU A 1 100 ? 6.141 20.203 3.699 1 81.06 100 GLU A C 1
ATOM 779 O O . GLU A 1 100 ? 6.488 20.641 4.801 1 81.06 100 GLU A O 1
ATOM 784 N N . THR A 1 101 ? 6.855 19.297 2.896 1 79.06 101 THR A N 1
ATOM 785 C CA . THR A 1 101 ? 8.188 18.906 3.354 1 79.06 101 THR A CA 1
ATOM 786 C C . THR A 1 101 ? 9.133 18.719 2.17 1 79.06 101 THR A C 1
ATOM 788 O O . THR A 1 101 ? 8.711 18.797 1.014 1 79.06 101 THR A O 1
ATOM 791 N N . SER A 1 102 ? 10.5 18.688 2.494 1 72.75 102 SER A N 1
ATOM 792 C CA . SER A 1 102 ? 11.5 18.391 1.474 1 72.75 102 SER A CA 1
ATOM 793 C C . SER A 1 102 ? 12.109 17 1.684 1 72.75 102 SER A C 1
ATOM 795 O O . SER A 1 102 ? 12.312 16.578 2.822 1 72.75 102 SER A O 1
ATOM 797 N N . ALA A 1 103 ? 12.305 16.312 0.604 1 70.25 103 ALA A N 1
ATOM 798 C CA . ALA A 1 103 ? 12.93 15 0.679 1 70.25 103 ALA A CA 1
ATOM 799 C C . ALA A 1 103 ? 14.359 15.102 1.204 1 70.25 103 ALA A C 1
ATOM 801 O O . ALA A 1 103 ? 14.875 14.156 1.814 1 70.25 103 ALA A O 1
ATOM 802 N N . LYS A 1 104 ? 15 16.203 0.896 1 64.88 104 LYS A N 1
ATOM 803 C CA . LYS A 1 104 ? 16.406 16.406 1.255 1 64.88 104 LYS A CA 1
ATOM 804 C C . LYS A 1 104 ? 16.562 16.547 2.766 1 64.88 104 LYS A C 1
ATOM 806 O O . LYS A 1 104 ? 17.578 16.094 3.33 1 64.88 104 LYS A O 1
ATOM 811 N N . SER A 1 105 ? 15.734 17.172 3.385 1 60.06 105 SER A N 1
ATOM 812 C CA . SER A 1 105 ? 15.852 17.469 4.809 1 60.06 105 SER A CA 1
ATOM 813 C C . SER A 1 105 ? 15.133 16.422 5.652 1 60.06 105 SER A C 1
ATOM 815 O O . SER A 1 105 ? 14.961 16.609 6.859 1 60.06 105 SER A O 1
ATOM 817 N N . ALA A 1 106 ? 14.672 15.453 4.922 1 57.66 106 ALA A N 1
ATOM 818 C CA . ALA A 1 106 ? 13.875 14.5 5.688 1 57.66 106 ALA A CA 1
ATOM 819 C C . ALA A 1 106 ? 14.742 13.734 6.684 1 57.66 106 ALA A C 1
ATOM 821 O O . ALA A 1 106 ? 15.016 12.547 6.492 1 57.66 106 ALA A O 1
ATOM 822 N N . THR A 1 107 ? 15.57 14.375 7.484 1 60.88 107 THR A N 1
ATOM 823 C CA . THR A 1 107 ? 16.375 13.766 8.547 1 60.88 107 THR A CA 1
ATOM 824 C C . THR A 1 107 ? 15.484 12.953 9.484 1 60.88 107 THR A C 1
ATOM 826 O O . THR A 1 107 ? 15.875 11.883 9.953 1 60.88 107 THR A O 1
ATOM 829 N N . ASN A 1 108 ? 14.227 13.453 9.727 1 74.12 108 ASN A N 1
ATOM 830 C CA . ASN A 1 108 ? 13.383 12.703 10.648 1 74.12 108 ASN A CA 1
ATOM 831 C C . ASN A 1 108 ? 12.031 12.359 10.031 1 74.12 108 ASN A C 1
ATOM 833 O O . ASN A 1 108 ? 11 12.867 10.461 1 74.12 108 ASN A O 1
ATOM 837 N N . VAL A 1 109 ? 12.047 11.586 9.062 1 76.75 109 VAL A N 1
ATOM 838 C CA . VAL A 1 109 ? 10.891 11.18 8.266 1 76.75 109 VAL A CA 1
ATOM 839 C C . VAL A 1 109 ? 9.828 10.562 9.172 1 76.75 109 VAL A C 1
ATOM 841 O O . VAL A 1 109 ? 8.648 10.922 9.086 1 76.75 109 VAL A O 1
ATOM 844 N N . GLU A 1 110 ? 10.297 9.711 10.031 1 82.5 110 GLU A N 1
ATOM 845 C CA . GLU A 1 110 ? 9.352 9.055 10.93 1 82.5 110 GLU A CA 1
ATOM 846 C C . GLU A 1 110 ? 8.641 10.07 11.82 1 82.5 110 GLU A C 1
ATOM 848 O O . GLU A 1 110 ? 7.422 10.016 11.992 1 82.5 110 GLU A O 1
ATOM 853 N N . GLN A 1 111 ? 9.422 10.969 12.234 1 82.38 111 GLN A N 1
ATOM 854 C CA . GLN A 1 111 ? 8.844 11.984 13.117 1 82.38 111 GLN A CA 1
ATOM 855 C C . GLN A 1 111 ? 7.812 12.836 12.383 1 82.38 111 GLN A C 1
ATOM 857 O O . GLN A 1 111 ? 6.785 13.203 12.953 1 82.38 111 GLN A O 1
ATOM 862 N N . ALA A 1 112 ? 8.086 13.18 11.18 1 81.5 112 ALA A N 1
ATOM 863 C CA . ALA A 1 112 ? 7.16 13.992 10.391 1 81.5 112 ALA A CA 1
ATOM 864 C C . ALA A 1 112 ? 5.828 13.266 10.203 1 81.5 112 ALA A C 1
ATOM 866 O O . ALA A 1 112 ? 4.762 13.859 10.414 1 81.5 112 ALA A O 1
ATOM 867 N N . PHE A 1 113 ? 5.887 12.031 9.914 1 88.38 113 PHE A N 1
ATOM 868 C CA . PHE A 1 113 ? 4.668 11.25 9.711 1 88.38 113 PHE A CA 1
ATOM 869 C C . PHE A 1 113 ? 3.918 11.07 11.023 1 88.38 113 PHE A C 1
ATOM 871 O O . PHE A 1 113 ? 2.693 11.203 11.062 1 88.38 113 PHE A O 1
ATOM 878 N N . MET A 1 114 ? 4.699 10.812 12.031 1 88.56 114 MET A N 1
ATOM 879 C CA . MET A 1 114 ? 4.055 10.562 13.32 1 88.56 114 MET A CA 1
ATOM 880 C C . MET A 1 114 ? 3.445 11.844 13.883 1 88.56 114 MET A C 1
ATOM 882 O O . MET A 1 114 ? 2.389 11.805 14.516 1 88.56 114 MET A O 1
ATOM 886 N N . THR A 1 115 ? 4.129 12.922 13.68 1 85.94 115 THR A N 1
ATOM 887 C CA . THR A 1 115 ? 3.582 14.203 14.102 1 85.94 115 THR A CA 1
ATOM 888 C C . THR A 1 115 ? 2.277 14.5 13.367 1 85.94 115 THR A C 1
ATOM 890 O O . THR A 1 115 ? 1.297 14.93 13.984 1 85.94 115 THR A O 1
ATOM 893 N N . MET A 1 116 ? 2.27 14.25 12.125 1 87.75 116 MET A N 1
ATOM 894 C CA . MET A 1 116 ? 1.048 14.438 11.352 1 87.75 116 MET A CA 1
ATOM 895 C C . MET A 1 116 ? -0.063 13.523 11.852 1 87.75 116 MET A C 1
ATOM 897 O O . MET A 1 116 ? -1.204 13.953 12.016 1 87.75 116 MET A O 1
ATOM 901 N N . ALA A 1 117 ? 0.278 12.328 12.094 1 90.81 117 ALA A N 1
ATOM 902 C CA . ALA A 1 117 ? -0.699 11.359 12.586 1 90.81 117 ALA A CA 1
ATOM 903 C C . ALA A 1 117 ? -1.296 11.805 13.914 1 90.81 117 ALA A C 1
ATOM 905 O O . ALA A 1 117 ? -2.508 11.711 14.125 1 90.81 117 ALA A O 1
ATOM 906 N N . ALA A 1 118 ? -0.43 12.312 14.711 1 90.81 118 ALA A N 1
ATOM 907 C CA . ALA A 1 118 ? -0.884 12.773 16.016 1 90.81 118 ALA A CA 1
ATOM 908 C C . ALA A 1 118 ? -1.832 13.961 15.883 1 90.81 118 ALA A C 1
ATOM 910 O O . ALA A 1 118 ? -2.852 14.031 16.578 1 90.81 118 ALA A O 1
ATOM 911 N N . GLU A 1 119 ? -1.518 14.836 15.023 1 89.75 119 GLU A N 1
ATOM 912 C CA . GLU A 1 119 ? -2.354 16.016 14.812 1 89.75 119 GLU A CA 1
ATOM 913 C C . GLU A 1 119 ? -3.715 15.625 14.242 1 89.75 119 GLU A C 1
ATOM 915 O O . GLU A 1 119 ? -4.742 16.172 14.664 1 89.75 119 GLU A O 1
ATOM 920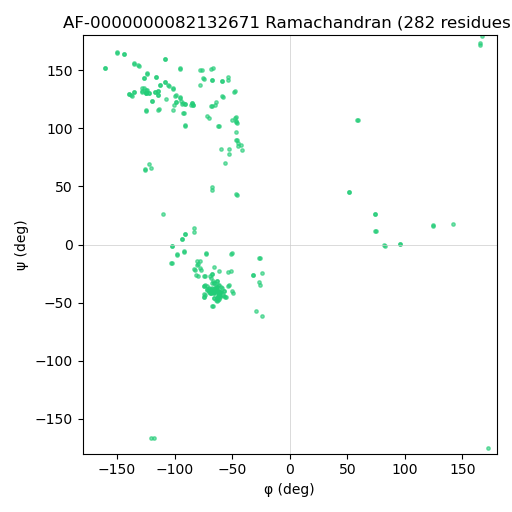 N N . ILE A 1 120 ? -3.684 14.727 13.383 1 90.31 120 ILE A N 1
ATOM 921 C CA . ILE A 1 120 ? -4.93 14.266 12.781 1 90.31 120 ILE A CA 1
ATOM 922 C C . ILE A 1 120 ? -5.793 13.586 13.836 1 90.31 120 ILE A C 1
ATOM 924 O O . ILE A 1 120 ? -7.004 13.82 13.906 1 90.31 120 ILE A O 1
ATOM 928 N N . LYS A 1 121 ? -5.168 12.781 14.555 1 88.38 121 LYS A N 1
ATOM 929 C CA . LYS A 1 121 ? -5.891 12.078 15.609 1 88.38 121 LYS A CA 1
ATOM 930 C C . LYS A 1 121 ? -6.547 13.055 16.578 1 88.38 121 LYS A C 1
ATOM 932 O O . LYS A 1 121 ? -7.688 12.852 17 1 88.38 121 LYS A O 1
ATOM 937 N N . LYS A 1 122 ? -5.84 14.023 16.922 1 85.75 122 LYS A N 1
ATOM 938 C CA . LYS A 1 122 ? -6.367 15.055 17.812 1 85.75 122 LYS A CA 1
ATOM 939 C C . LYS A 1 122 ? -7.594 15.727 17.203 1 85.75 122 LYS A C 1
ATOM 941 O O . LYS A 1 122 ? -8.562 16.016 17.922 1 85.75 122 LYS A O 1
ATOM 946 N N . ARG A 1 123 ? -7.539 15.891 15.922 1 82.62 123 ARG A N 1
ATOM 947 C CA . ARG A 1 123 ? -8.633 16.562 15.234 1 82.62 123 ARG A CA 1
ATOM 948 C C . ARG A 1 123 ? -9.859 15.656 15.125 1 82.62 123 ARG A C 1
ATOM 950 O O . ARG A 1 123 ? -10.992 16.109 15.281 1 82.62 123 ARG A O 1
ATOM 957 N N . ILE A 1 124 ? -9.602 14.398 14.805 1 75.38 124 ILE A N 1
ATOM 958 C CA . ILE A 1 124 ? -10.695 13.445 14.656 1 75.38 124 ILE A CA 1
ATOM 959 C C . ILE A 1 124 ? -11.344 13.188 16.016 1 75.38 124 ILE A C 1
ATOM 961 O O . ILE A 1 124 ? -12.57 13.078 16.109 1 75.38 124 ILE A O 1
ATOM 965 N N . GLY A 1 125 ? -10.523 12.828 17 1 64.75 125 GLY A N 1
ATOM 966 C CA . GLY A 1 125 ? -11.062 12.672 18.344 1 64.75 125 GLY A CA 1
ATOM 967 C C . GLY A 1 125 ? -11.891 13.859 18.781 1 64.75 125 GLY A C 1
ATOM 968 O O . GLY A 1 125 ? -12.906 13.695 19.469 1 64.75 125 GLY A O 1
ATOM 969 N N . HIS A 1 126 ? -11.43 14.938 18.484 1 58.78 126 HIS A N 1
ATOM 970 C CA . HIS A 1 126 ? -12.172 16.141 18.875 1 58.78 126 HIS A CA 1
ATOM 971 C C . HIS A 1 126 ? -13.5 16.219 18.125 1 58.78 126 HIS A C 1
ATOM 973 O O . HIS A 1 126 ? -14.5 16.672 18.672 1 58.78 126 HIS A O 1
ATOM 979 N N . VAL A 1 127 ? -13.453 15.672 16.906 1 52.91 127 VAL A N 1
ATOM 980 C CA . VAL A 1 127 ? -14.703 15.703 16.141 1 52.91 127 VAL A CA 1
ATOM 981 C C . VAL A 1 127 ? -15.672 14.656 16.703 1 52.91 127 VAL A C 1
ATOM 983 O O . VAL A 1 127 ? -16.875 14.914 16.812 1 52.91 127 VAL A O 1
ATOM 986 N N . LEU A 1 128 ? -15.148 13.477 16.953 1 48.44 128 LEU A N 1
ATOM 987 C CA . LEU A 1 128 ? -16.031 12.469 17.516 1 48.44 128 LEU A CA 1
ATOM 988 C C . LEU A 1 128 ? -16.562 12.898 18.875 1 48.44 128 LEU A C 1
ATOM 990 O O . LEU A 1 128 ? -17.688 12.562 19.25 1 48.44 128 LEU A O 1
ATOM 994 N N . LYS A 1 129 ? -15.852 13.594 19.734 1 47.34 129 LYS A N 1
ATOM 995 C CA . LYS A 1 129 ? -16.375 14.039 21.016 1 47.34 129 LYS A CA 1
ATOM 996 C C . LYS A 1 129 ? -17.453 15.109 20.844 1 47.34 129 LYS A C 1
ATOM 998 O O . LYS A 1 129 ? -18.391 15.188 21.625 1 47.34 129 LYS A O 1
ATOM 1003 N N . ILE A 1 130 ? -17.359 15.789 19.891 1 44.69 130 ILE A N 1
ATOM 1004 C CA . ILE A 1 130 ? -18.406 16.797 19.766 1 44.69 130 ILE A CA 1
ATOM 1005 C C . ILE A 1 130 ? -19.734 16.125 19.406 1 44.69 130 ILE A C 1
ATOM 1007 O O . ILE A 1 130 ? -20.797 16.516 19.906 1 44.69 130 ILE A O 1
ATOM 1011 N N . GLN A 1 131 ? -19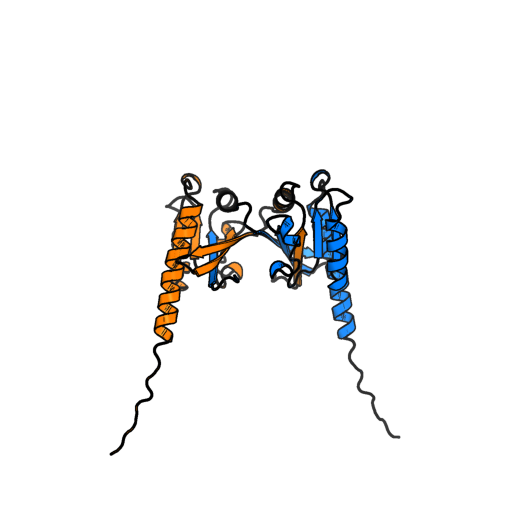.625 15.102 18.625 1 41.56 131 GLN A N 1
ATOM 1012 C CA . GLN A 1 131 ? -20.922 14.57 18.234 1 41.56 131 GLN A CA 1
ATOM 1013 C C . GLN A 1 131 ? -21.547 13.742 19.344 1 41.56 131 GLN A C 1
ATOM 1015 O O . GLN A 1 131 ? -22.719 13.391 19.297 1 41.56 131 GLN A O 1
ATOM 1020 N N . SER A 1 132 ? -20.781 13.281 20.25 1 40.56 132 SER A N 1
ATOM 1021 C CA . SER A 1 132 ? -21.406 12.477 21.297 1 40.56 132 SER A CA 1
ATOM 1022 C C . SER A 1 132 ? -22 13.359 22.391 1 40.56 132 SER A C 1
ATOM 1024 O O . SER A 1 132 ? -21.625 13.227 23.562 1 40.56 132 SER A O 1
ATOM 1026 N N . THR A 1 133 ? -22.094 14.609 22.203 1 37.62 133 THR A N 1
ATOM 1027 C CA . THR A 1 133 ? -22.859 15.273 23.25 1 37.62 133 THR A CA 1
ATOM 1028 C C . THR A 1 133 ? -24.281 14.734 23.297 1 37.62 133 THR A C 1
ATOM 1030 O O . THR A 1 133 ? -24.984 14.742 22.281 1 37.62 133 THR A O 1
ATOM 1033 N N . PRO A 1 134 ? -24.594 13.875 24.234 1 37.59 134 PRO A N 1
ATOM 1034 C CA . PRO A 1 134 ? -25.969 13.391 24.453 1 37.59 134 PRO A CA 1
ATOM 1035 C C . PRO A 1 134 ? -26.984 14.523 24.469 1 37.59 134 PRO A C 1
ATOM 1037 O O . PRO A 1 134 ? -26.75 15.562 25.109 1 37.59 134 PRO A O 1
ATOM 1040 N N . VAL A 1 135 ? -27.781 14.719 23.5 1 40.06 135 VAL A N 1
ATOM 1041 C CA . VAL A 1 135 ? -28.984 15.555 23.547 1 40.06 135 VAL A CA 1
ATOM 1042 C C . VAL A 1 135 ? -29.781 15.211 24.812 1 40.06 135 VAL A C 1
ATOM 1044 O O . VAL A 1 135 ? -30.172 14.055 25 1 40.06 135 VAL A O 1
ATOM 1047 N N . LYS A 1 136 ? -29.594 15.812 25.938 1 36.53 136 LYS A N 1
ATOM 1048 C CA . LYS A 1 136 ? -30.438 15.672 27.109 1 36.53 136 LYS A CA 1
ATOM 1049 C C . LYS A 1 136 ? -31.922 15.797 26.766 1 36.53 136 LYS A C 1
ATOM 1051 O O . LYS A 1 136 ? -32.312 16.75 26.078 1 36.53 136 LYS A O 1
ATOM 1056 N N . PRO A 1 137 ? -32.656 14.805 26.812 1 34.12 137 PRO A N 1
ATOM 1057 C CA . PRO A 1 137 ? -34.094 14.953 26.656 1 34.12 137 PRO A CA 1
ATOM 1058 C C . PRO A 1 137 ? -34.688 16.031 27.562 1 34.12 137 PRO A C 1
ATOM 1060 O O . PRO A 1 137 ? -34.25 16.172 28.719 1 34.12 137 PRO A O 1
ATOM 1063 N N . ALA A 1 138 ? -35.094 17.188 27.094 1 38.84 138 ALA A N 1
ATOM 1064 C CA . ALA A 1 138 ? -35.875 18.234 27.75 1 38.84 138 ALA A CA 1
ATOM 1065 C C . ALA A 1 138 ? -37.031 17.625 28.562 1 38.84 138 ALA A C 1
ATOM 1067 O O . ALA A 1 138 ? -37.844 16.875 28.047 1 38.84 138 ALA A O 1
ATOM 1068 N N . SER A 1 139 ? -36.812 17.203 29.844 1 34.47 139 SER A N 1
ATOM 1069 C CA . SER A 1 139 ? -37.875 16.906 30.812 1 34.47 139 SER A CA 1
ATOM 1070 C C . SER A 1 139 ? -38.938 17.984 30.797 1 34.47 139 SER A C 1
ATOM 1072 O O . SER A 1 139 ? -38.625 19.172 30.953 1 34.47 139 SER A O 1
ATOM 1074 N N . GLY A 1 140 ? -40 18.016 30 1 32.94 140 GLY A N 1
ATOM 1075 C CA . GLY A 1 140 ? -41.281 18.688 30.156 1 32.94 140 GLY A CA 1
ATOM 1076 C C . GLY A 1 140 ? -41.875 18.516 31.531 1 32.94 140 GLY A C 1
ATOM 1077 O O . GLY A 1 140 ? -42.406 17.438 31.844 1 32.94 140 GLY A O 1
ATOM 1078 N N . GLY A 1 141 ? -41.219 18.594 32.688 1 27.88 141 GLY A N 1
ATOM 1079 C CA . GLY A 1 141 ? -41.938 18.609 33.938 1 27.88 141 GLY A CA 1
ATOM 1080 C C . GLY A 1 141 ? -42.906 19.766 34.062 1 27.88 141 GLY A C 1
ATOM 1081 O O . GLY A 1 141 ? -42.5 20.922 34.094 1 27.88 141 GLY A O 1
ATOM 1082 N N . CYS A 1 142 ? -44.156 19.703 33.5 1 30.22 142 CYS A N 1
ATOM 1083 C CA . CYS A 1 142 ? -45.375 20.375 33.969 1 30.22 142 CYS A CA 1
ATOM 1084 C C . CYS A 1 142 ? -45.656 20.094 35.438 1 30.22 142 CYS A C 1
ATOM 1086 O O . CYS A 1 142 ? -45.812 18.938 35.812 1 30.22 142 CYS A O 1
ATOM 1088 N N . SER A 1 143 ? -44.938 20.766 36.344 1 24.59 143 SER A N 1
ATOM 1089 C CA . SER A 1 143 ? -45.844 21.203 37.406 1 24.59 143 SER A CA 1
ATOM 1090 C C . SER A 1 143 ? -46.75 22.344 36.969 1 24.59 143 SER A C 1
ATOM 1092 O O . SER A 1 143 ? -46.375 23.141 36.094 1 24.59 143 SER A O 1
ATOM 1094 N N . MET B 1 1 ? -3.354 -6.648 19.688 1 49.59 1 MET B N 1
ATOM 1095 C CA . MET B 1 1 ? -4.48 -5.73 19.828 1 49.59 1 MET B CA 1
ATOM 1096 C C . MET B 1 1 ? -4.832 -5.082 18.5 1 49.59 1 MET B C 1
ATOM 1098 O O . MET B 1 1 ? -3.943 -4.746 17.703 1 49.59 1 MET B O 1
ATOM 1102 N N . PHE B 1 2 ? -5.961 -5.273 18 1 62.78 2 PHE B N 1
ATOM 1103 C CA . PHE B 1 2 ? -6.512 -4.766 16.75 1 62.78 2 PHE B CA 1
ATOM 1104 C C . PHE B 1 2 ? -6.488 -3.242 16.719 1 62.78 2 PHE B C 1
ATOM 1106 O O . PHE B 1 2 ? -6.715 -2.6 17.75 1 62.78 2 PHE B O 1
ATOM 1113 N N . PRO B 1 3 ? -5.945 -2.654 15.734 1 72.25 3 PRO B N 1
ATOM 1114 C CA . PRO B 1 3 ? -5.938 -1.191 15.672 1 72.25 3 PRO B CA 1
ATOM 1115 C C . PRO B 1 3 ? -7.309 -0.583 15.961 1 72.25 3 PRO B C 1
ATOM 1117 O O . PRO B 1 3 ? -8.336 -1.154 15.586 1 72.25 3 PRO B O 1
ATOM 1120 N N . THR B 1 4 ? -7.316 0.381 16.812 1 74.69 4 THR B N 1
ATOM 1121 C CA . THR B 1 4 ? -8.555 1.048 17.188 1 74.69 4 THR B CA 1
ATOM 1122 C C . THR B 1 4 ? -8.82 2.254 16.297 1 74.69 4 THR B C 1
ATOM 1124 O O . THR B 1 4 ? -9.891 2.855 16.344 1 74.69 4 THR B O 1
ATOM 1127 N N . GLY B 1 5 ? -7.855 2.533 15.477 1 80.62 5 GLY B N 1
ATOM 1128 C CA . GLY B 1 5 ? -8.008 3.658 14.57 1 80.62 5 GLY B CA 1
ATOM 1129 C C . GLY B 1 5 ? -7.254 3.484 13.266 1 80.62 5 GLY B C 1
ATOM 1130 O O . GLY B 1 5 ? -6.445 2.564 13.125 1 80.62 5 GLY B O 1
ATOM 1131 N N . PHE B 1 6 ? -7.691 4.363 12.367 1 85.25 6 PHE B N 1
ATOM 1132 C CA . PHE B 1 6 ? -7.117 4.293 11.023 1 85.25 6 PHE B CA 1
ATOM 1133 C C . PHE B 1 6 ? -6.805 5.688 10.492 1 85.25 6 PHE B C 1
ATOM 1135 O O . PHE B 1 6 ? -7.621 6.602 10.625 1 85.25 6 PHE B O 1
ATOM 1142 N N . LEU B 1 7 ? -5.539 5.844 10.039 1 90.25 7 LEU B N 1
ATOM 1143 C CA . LEU B 1 7 ? -5.137 7.102 9.414 1 90.25 7 LEU B CA 1
ATOM 1144 C C . LEU B 1 7 ? -4.52 6.855 8.047 1 90.25 7 LEU B C 1
ATOM 1146 O O . LEU B 1 7 ? -3.674 5.969 7.891 1 90.25 7 LEU B O 1
ATOM 1150 N N . MET B 1 8 ? -4.969 7.668 7.109 1 88.81 8 MET B N 1
ATOM 1151 C CA . MET B 1 8 ? -4.453 7.574 5.746 1 88.81 8 MET B CA 1
ATOM 1152 C C . MET B 1 8 ? -3.789 8.883 5.328 1 88.81 8 MET B C 1
ATOM 1154 O O . MET B 1 8 ? -4.418 9.945 5.363 1 88.81 8 MET B O 1
ATOM 1158 N N . LEU B 1 9 ? -2.562 8.734 4.945 1 90.5 9 LEU B N 1
ATOM 1159 C CA . LEU B 1 9 ? -1.8 9.891 4.477 1 90.5 9 LEU B CA 1
ATOM 1160 C C . LEU B 1 9 ? -1.417 9.727 3.01 1 90.5 9 LEU B C 1
ATOM 1162 O O . LEU B 1 9 ? -1.059 8.633 2.574 1 90.5 9 LEU B O 1
ATOM 1166 N N . LEU B 1 10 ? -1.418 10.844 2.297 1 87.38 10 LEU B N 1
ATOM 1167 C CA . LEU B 1 10 ? -1.007 10.844 0.898 1 87.38 10 LEU B CA 1
ATOM 1168 C C . LEU B 1 10 ? 0.232 11.711 0.697 1 87.38 10 LEU B C 1
ATOM 1170 O O . LEU B 1 10 ? 0.311 12.82 1.225 1 87.38 10 LEU B O 1
ATOM 1174 N N . LEU B 1 11 ? 1.14 11.133 0.025 1 85.94 11 LEU B N 1
ATOM 1175 C CA . LEU B 1 11 ? 2.303 11.906 -0.403 1 85.94 11 LEU B CA 1
ATOM 1176 C C . LEU B 1 11 ? 2.119 12.422 -1.825 1 85.94 11 LEU B C 1
ATOM 1178 O O . LEU B 1 11 ? 1.806 11.656 -2.736 1 85.94 11 LEU B O 1
ATOM 1182 N N . ILE B 1 12 ? 2.301 13.727 -1.916 1 82.06 12 ILE B N 1
ATOM 1183 C CA . ILE B 1 12 ? 2.156 14.359 -3.225 1 82.06 12 ILE B CA 1
ATOM 1184 C C . ILE B 1 12 ? 3.406 15.172 -3.547 1 82.06 12 ILE B C 1
ATOM 1186 O O . ILE B 1 12 ? 3.975 15.82 -2.664 1 82.06 12 ILE B O 1
ATOM 1190 N N . GLY B 1 13 ? 3.771 15.156 -4.809 1 80.19 13 GLY B N 1
ATOM 1191 C CA . GLY B 1 13 ? 4.934 15.891 -5.281 1 80.19 13 GLY B CA 1
ATOM 1192 C C . GLY B 1 13 ? 5.387 15.461 -6.664 1 80.19 13 GLY B C 1
ATOM 1193 O O . GLY B 1 13 ? 4.91 14.461 -7.199 1 80.19 13 GLY B O 1
ATOM 1194 N N . ASP B 1 14 ? 6.293 16.219 -7.133 1 76.5 14 ASP B N 1
ATOM 1195 C CA . ASP B 1 14 ? 6.766 15.938 -8.484 1 76.5 14 ASP B CA 1
ATOM 1196 C C . ASP B 1 14 ? 7.508 14.602 -8.539 1 76.5 14 ASP B C 1
ATOM 1198 O O . ASP B 1 14 ? 8.039 14.141 -7.527 1 76.5 14 ASP B O 1
ATOM 1202 N N . SER B 1 15 ? 7.438 14.008 -9.719 1 74.31 15 SER B N 1
ATOM 1203 C CA . SER B 1 15 ? 8.227 12.797 -9.93 1 74.31 15 SER B CA 1
ATOM 1204 C C . SER B 1 15 ? 9.711 13.07 -9.719 1 74.31 15 SER B C 1
ATOM 1206 O O . SER B 1 15 ? 10.227 14.109 -10.133 1 74.31 15 SER B O 1
ATOM 1208 N N . GLY B 1 16 ? 10.383 12.117 -9.109 1 76.5 16 GLY B N 1
ATOM 1209 C CA . GLY B 1 16 ? 11.828 12.203 -8.969 1 76.5 16 GLY B CA 1
ATOM 1210 C C . GLY B 1 16 ? 12.266 13.062 -7.801 1 76.5 16 GLY B C 1
ATOM 1211 O O . GLY B 1 16 ? 13.469 13.227 -7.555 1 76.5 16 GLY B O 1
ATOM 1212 N N . ILE B 1 17 ? 11.352 13.648 -7.035 1 76.12 17 ILE B N 1
ATOM 1213 C CA . ILE B 1 17 ? 11.719 14.594 -5.988 1 76.12 17 ILE B CA 1
ATOM 1214 C C . ILE B 1 17 ? 12.117 13.828 -4.723 1 76.12 17 ILE B C 1
ATOM 1216 O O . ILE B 1 17 ? 12.711 14.406 -3.807 1 76.12 17 ILE B O 1
ATOM 1220 N N . GLY B 1 18 ? 11.625 12.477 -4.609 1 78.12 18 GLY B N 1
ATOM 1221 C CA . GLY B 1 18 ? 12.062 11.695 -3.463 1 78.12 18 GLY B CA 1
ATOM 1222 C C . GLY B 1 18 ? 10.914 11.148 -2.641 1 78.12 18 GLY B C 1
ATOM 1223 O O . GLY B 1 18 ? 11.102 10.758 -1.487 1 78.12 18 GLY B O 1
ATOM 1224 N N . LYS B 1 19 ? 9.633 11.102 -3.113 1 80.38 19 LYS B N 1
ATOM 1225 C CA . LYS B 1 19 ? 8.492 10.602 -2.357 1 80.38 19 LYS B CA 1
ATOM 1226 C C . LYS B 1 19 ? 8.68 9.125 -1.99 1 80.38 19 LYS B C 1
ATOM 1228 O O . LYS B 1 19 ? 8.484 8.742 -0.837 1 80.38 19 LYS B O 1
ATOM 1233 N N . SER B 1 20 ? 9.086 8.414 -3.08 1 79.06 20 SER B N 1
ATOM 1234 C CA . SER B 1 20 ? 9.273 6.984 -2.848 1 79.06 20 SER B CA 1
ATOM 1235 C C . SER B 1 20 ? 10.398 6.727 -1.85 1 79.06 20 SER B C 1
ATOM 1237 O O . SER B 1 20 ? 10.289 5.832 -1.009 1 79.06 20 SER B O 1
ATOM 1239 N N . CYS B 1 21 ? 11.398 7.547 -1.927 1 78.56 21 CYS B N 1
ATOM 1240 C CA . CYS B 1 21 ? 12.508 7.387 -0.995 1 78.56 21 CYS B CA 1
ATOM 1241 C C . CYS B 1 21 ? 12.07 7.684 0.434 1 78.56 21 CYS B C 1
ATOM 1243 O O . CYS B 1 21 ? 12.469 6.988 1.368 1 78.56 21 CYS B O 1
ATOM 1245 N N . LEU B 1 22 ? 11.234 8.734 0.638 1 82.19 22 LEU B N 1
ATOM 1246 C CA . LEU B 1 22 ? 10.711 9.062 1.96 1 82.19 22 LEU B CA 1
ATOM 1247 C C . LEU B 1 22 ? 9.891 7.906 2.521 1 82.19 22 LEU B C 1
ATOM 1249 O O . LEU B 1 22 ? 10.039 7.551 3.693 1 82.19 22 LEU B O 1
ATOM 1253 N N . LEU B 1 23 ? 9.086 7.383 1.701 1 84.94 23 LEU B N 1
ATOM 1254 C CA . LEU B 1 23 ? 8.25 6.258 2.105 1 84.94 23 LEU B CA 1
ATOM 1255 C C . LEU B 1 23 ? 9.102 5.055 2.49 1 84.94 23 LEU B C 1
ATOM 1257 O O . LEU B 1 23 ? 8.836 4.391 3.494 1 84.94 23 LEU B O 1
ATOM 1261 N N . PHE B 1 24 ? 10.094 4.879 1.712 1 79.5 24 PHE B N 1
ATOM 1262 C CA . PHE B 1 24 ? 10.969 3.744 1.973 1 79.5 24 PHE B CA 1
ATOM 1263 C C . PHE B 1 24 ? 11.727 3.932 3.283 1 79.5 24 PHE B C 1
ATOM 1265 O O . PHE B 1 24 ? 11.961 2.969 4.016 1 79.5 24 PHE B O 1
ATOM 1272 N N . ARG B 1 25 ? 12.125 5.094 3.576 1 81.19 25 ARG B N 1
ATOM 1273 C CA . ARG B 1 25 ? 12.82 5.371 4.828 1 81.19 25 ARG B CA 1
ATOM 1274 C C . ARG B 1 25 ? 11.906 5.164 6.027 1 81.19 25 ARG B C 1
ATOM 1276 O O . ARG B 1 25 ? 12.359 4.773 7.105 1 81.19 25 ARG B O 1
ATOM 1283 N N . PHE B 1 26 ? 10.719 5.457 5.754 1 84.69 26 PHE B N 1
ATOM 1284 C CA . PHE B 1 26 ? 9.734 5.242 6.812 1 84.69 26 PHE B CA 1
ATOM 1285 C C . PHE B 1 26 ? 9.492 3.752 7.023 1 84.69 26 PHE B C 1
ATOM 1287 O O . PHE B 1 26 ? 9.281 3.307 8.156 1 84.69 26 PHE B O 1
ATOM 1294 N N . ALA B 1 27 ? 9.469 3.072 5.879 1 81 27 ALA B N 1
ATOM 1295 C CA . ALA B 1 27 ? 9.172 1.645 5.934 1 81 27 ALA B CA 1
ATOM 1296 C C . ALA B 1 27 ? 10.25 0.881 6.695 1 81 27 ALA B C 1
ATOM 1298 O O . ALA B 1 27 ? 11.438 1.109 6.488 1 81 27 ALA B O 1
ATOM 1299 N N . ASP B 1 28 ? 9.844 0.21 7.711 1 77.62 28 ASP B N 1
ATOM 1300 C CA . ASP B 1 28 ? 10.773 -0.648 8.445 1 77.62 28 ASP B CA 1
ATOM 1301 C C . ASP B 1 28 ? 10.297 -2.1 8.438 1 77.62 28 ASP B C 1
ATOM 1303 O O . ASP B 1 28 ? 9.461 -2.482 7.613 1 77.62 28 ASP B O 1
ATOM 1307 N N . ASP B 1 29 ? 10.844 -2.918 9.234 1 71.25 29 ASP B N 1
ATOM 1308 C CA . ASP B 1 29 ? 10.578 -4.355 9.195 1 71.25 29 ASP B CA 1
ATOM 1309 C C . ASP B 1 29 ? 9.188 -4.672 9.734 1 71.25 29 ASP B C 1
ATOM 1311 O O . ASP B 1 29 ? 8.711 -5.805 9.617 1 71.25 29 ASP B O 1
ATOM 1315 N N . THR B 1 30 ? 8.555 -3.629 10.273 1 73.38 30 THR B N 1
ATOM 1316 C CA . THR B 1 30 ? 7.23 -3.865 10.844 1 73.38 30 THR B CA 1
ATOM 1317 C C . THR B 1 30 ? 6.137 -3.369 9.898 1 73.38 30 THR B C 1
ATOM 1319 O O . THR B 1 30 ? 4.949 -3.574 10.148 1 73.38 30 THR B O 1
ATOM 1322 N N . CYS B 1 31 ? 6.621 -2.85 8.844 1 81 31 CYS B N 1
ATOM 1323 C CA . CYS B 1 31 ? 5.652 -2.275 7.918 1 81 31 CYS B CA 1
ATOM 1324 C C . CYS B 1 31 ? 5.285 -3.271 6.824 1 81 31 CYS B C 1
ATOM 1326 O O . CYS B 1 31 ? 6.082 -4.148 6.488 1 81 31 CYS B O 1
ATOM 1328 N N . THR B 1 32 ? 4.105 -3.141 6.34 1 82.06 32 THR B N 1
ATOM 1329 C CA . THR B 1 32 ? 3.688 -3.805 5.109 1 82.06 32 THR B CA 1
ATOM 1330 C C . THR B 1 32 ? 3.754 -2.842 3.926 1 82.06 32 THR B C 1
ATOM 1332 O O . THR B 1 32 ? 3.281 -1.707 4.016 1 82.06 32 THR B O 1
ATOM 1335 N N . ILE B 1 33 ? 4.422 -3.301 2.93 1 85.81 33 ILE B N 1
ATOM 1336 C CA . ILE B 1 33 ? 4.535 -2.467 1.738 1 85.81 33 ILE B CA 1
ATOM 1337 C C . ILE B 1 33 ? 3.623 -3.008 0.641 1 85.81 33 ILE B C 1
ATOM 1339 O O . ILE B 1 33 ? 3.549 -4.219 0.427 1 85.81 33 ILE B O 1
ATOM 1343 N N . GLY B 1 34 ? 2.971 -2.107 0.015 1 86.88 34 GLY B N 1
ATOM 1344 C CA . GLY B 1 34 ? 2.092 -2.496 -1.076 1 86.88 34 GLY B CA 1
ATOM 1345 C C . GLY B 1 34 ? 2.303 -1.673 -2.334 1 86.88 34 GLY B C 1
ATOM 1346 O O . GLY B 1 34 ? 2.807 -0.55 -2.27 1 86.88 34 GLY B O 1
ATOM 1347 N N . VAL B 1 35 ? 1.952 -2.342 -3.436 1 88.44 35 VAL B N 1
ATOM 1348 C CA . VAL B 1 35 ? 1.987 -1.668 -4.73 1 88.44 35 VAL B CA 1
ATOM 1349 C C . VAL B 1 35 ? 0.647 -1.845 -5.441 1 88.44 35 VAL B C 1
ATOM 1351 O O . VAL B 1 35 ? 0.079 -2.939 -5.445 1 88.44 35 VAL B O 1
ATOM 1354 N N . ILE B 1 36 ? 0.127 -0.773 -5.922 1 85 36 ILE B N 1
ATOM 1355 C CA . ILE B 1 36 ? -1.09 -0.822 -6.727 1 85 36 ILE B CA 1
ATOM 1356 C C . ILE B 1 36 ? -0.78 -0.393 -8.156 1 85 36 ILE B C 1
ATOM 1358 O O . ILE B 1 36 ? -0.131 0.631 -8.375 1 85 36 ILE B O 1
ATOM 1362 N N . ARG B 1 37 ? -1.276 -1.208 -9.125 1 84.88 37 ARG B N 1
ATOM 1363 C CA . ARG B 1 37 ? -1.087 -0.899 -10.539 1 84.88 37 ARG B CA 1
ATOM 1364 C C . ARG B 1 37 ? -2.352 -1.197 -11.336 1 84.88 37 ARG B C 1
ATOM 1366 O O . ARG B 1 37 ? -2.998 -2.225 -11.125 1 84.88 37 ARG B O 1
ATOM 1373 N N . THR B 1 38 ? -2.789 -0.226 -12.125 1 84 38 THR B N 1
ATOM 1374 C CA . THR B 1 38 ? -3.832 -0.511 -13.102 1 84 38 THR B CA 1
ATOM 1375 C C . THR B 1 38 ? -3.23 -1.07 -14.383 1 84 38 THR B C 1
ATOM 1377 O O . THR B 1 38 ? -2.316 -0.476 -14.961 1 84 38 THR B O 1
ATOM 1380 N N . THR B 1 39 ? -3.656 -2.209 -14.703 1 85.62 39 THR B N 1
ATOM 1381 C CA . THR B 1 39 ? -3.086 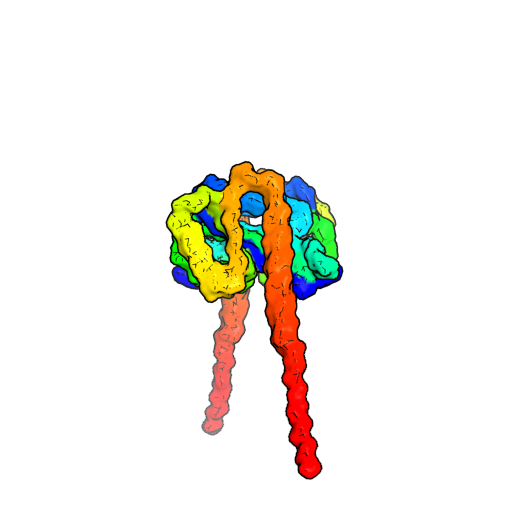-2.857 -15.875 1 85.62 39 THR B CA 1
ATOM 1382 C C . THR B 1 39 ? -4.184 -3.467 -16.75 1 85.62 39 THR B C 1
ATOM 1384 O O . THR B 1 39 ? -5.312 -3.656 -16.281 1 85.62 39 THR B O 1
ATOM 1387 N N . GLU B 1 40 ? -3.83 -3.596 -17.969 1 87.88 40 GLU B N 1
ATOM 1388 C CA . GLU B 1 40 ? -4.746 -4.266 -18.891 1 87.88 40 GLU B CA 1
ATOM 1389 C C . GLU B 1 40 ? -4.465 -5.766 -18.938 1 87.88 40 GLU B C 1
ATOM 1391 O O . GLU B 1 40 ? -3.322 -6.184 -19.141 1 87.88 40 GLU B O 1
ATOM 1396 N N . LEU B 1 41 ? -5.504 -6.457 -18.594 1 86.69 41 LEU B N 1
ATOM 1397 C CA . LEU B 1 41 ? -5.449 -7.91 -18.688 1 86.69 41 LEU B CA 1
ATOM 1398 C C . LEU B 1 41 ? -6.598 -8.438 -19.547 1 86.69 41 LEU B C 1
ATOM 1400 O O . LEU B 1 41 ? -7.762 -8.352 -19.156 1 86.69 41 LEU B O 1
ATOM 1404 N N . ASP B 1 42 ? -6.285 -9.078 -20.766 1 83.38 42 ASP B N 1
ATOM 1405 C CA . ASP B 1 42 ? -7.281 -9.617 -21.688 1 83.38 42 ASP B CA 1
ATOM 1406 C C . ASP B 1 42 ? -8.336 -8.57 -22.016 1 83.38 42 ASP B C 1
ATOM 1408 O O . ASP B 1 42 ? -9.539 -8.836 -21.906 1 83.38 42 ASP B O 1
ATOM 1412 N N . ARG B 1 43 ? -8.023 -7.367 -22.297 1 83.44 43 ARG B N 1
ATOM 1413 C CA . ARG B 1 43 ? -8.859 -6.266 -22.766 1 83.44 43 ARG B CA 1
ATOM 1414 C C . ARG B 1 43 ? -9.719 -5.707 -21.641 1 83.44 43 ARG B C 1
ATOM 1416 O O . ARG B 1 43 ? -10.711 -5.023 -21.891 1 83.44 43 ARG B O 1
ATOM 1423 N N . ASN B 1 44 ? -9.352 -6.168 -20.406 1 87.69 44 ASN B N 1
ATOM 1424 C CA . ASN B 1 44 ? -9.992 -5.59 -19.234 1 87.69 44 ASN B CA 1
ATOM 1425 C C . ASN B 1 44 ? -9 -4.781 -18.391 1 87.69 44 ASN B C 1
ATOM 1427 O O . ASN B 1 44 ? -7.848 -5.18 -18.234 1 87.69 44 ASN B O 1
ATOM 1431 N N . THR B 1 45 ? -9.484 -3.691 -17.984 1 87.5 45 THR B N 1
ATOM 1432 C CA . THR B 1 45 ? -8.672 -2.887 -17.078 1 87.5 45 THR B CA 1
ATOM 1433 C C . THR B 1 45 ? -8.836 -3.367 -15.633 1 87.5 45 THR B C 1
ATOM 1435 O O . THR B 1 45 ? -9.945 -3.373 -15.102 1 87.5 45 THR B O 1
ATOM 1438 N N . ILE B 1 46 ? -7.668 -3.785 -15.062 1 87.06 46 ILE B N 1
ATOM 1439 C CA . ILE B 1 46 ? -7.754 -4.316 -13.703 1 87.06 46 ILE B CA 1
ATOM 1440 C C . ILE B 1 46 ? -6.82 -3.533 -12.781 1 87.06 46 ILE B C 1
ATOM 1442 O O . ILE B 1 46 ? -5.773 -3.049 -13.219 1 87.06 46 ILE B O 1
ATOM 1446 N N . GLN B 1 47 ? -7.238 -3.406 -11.539 1 87.25 47 GLN B N 1
ATOM 1447 C CA . GLN B 1 47 ? -6.359 -2.918 -10.484 1 87.25 47 GLN B CA 1
ATOM 1448 C C . GLN B 1 47 ? -5.664 -4.074 -9.766 1 87.25 47 GLN B C 1
ATOM 1450 O O . GLN B 1 47 ? -6.32 -4.914 -9.148 1 87.25 47 GLN B O 1
ATOM 1455 N N . LEU B 1 48 ? -4.414 -4.094 -9.969 1 89.38 48 LEU B N 1
ATOM 1456 C CA . LEU B 1 48 ? -3.607 -5.125 -9.328 1 89.38 48 LEU B CA 1
ATOM 1457 C C . LEU B 1 48 ? -2.936 -4.578 -8.07 1 89.38 48 LEU B C 1
ATOM 1459 O O . LEU B 1 48 ? -2.24 -3.562 -8.125 1 89.38 48 LEU B O 1
ATOM 1463 N N . GLN B 1 49 ? -3.211 -5.246 -6.922 1 88.25 49 GLN B N 1
ATOM 1464 C CA . GLN B 1 49 ? -2.594 -4.887 -5.648 1 88.25 49 GLN B CA 1
ATOM 1465 C C . GLN B 1 49 ? -1.688 -6.004 -5.141 1 88.25 49 GLN B C 1
ATOM 1467 O O . GLN B 1 49 ? -2.113 -7.156 -5.039 1 88.25 49 GLN B O 1
ATOM 1472 N N . ILE B 1 50 ? -0.52 -5.66 -4.824 1 90.12 50 ILE B N 1
ATOM 1473 C CA . ILE B 1 50 ? 0.436 -6.633 -4.309 1 90.12 50 ILE B CA 1
ATOM 1474 C C . ILE B 1 50 ? 0.978 -6.156 -2.961 1 90.12 50 ILE B C 1
ATOM 1476 O O . ILE B 1 50 ? 1.476 -5.035 -2.846 1 90.12 50 ILE B O 1
ATOM 1480 N N . TRP B 1 51 ? 0.954 -7.023 -1.997 1 86.31 51 TRP B N 1
ATOM 1481 C CA . TRP B 1 51 ? 1.369 -6.656 -0.647 1 86.31 51 TRP B CA 1
ATOM 1482 C C . TRP B 1 51 ? 2.508 -7.547 -0.164 1 86.31 51 TRP B C 1
ATOM 1484 O O . TRP B 1 51 ? 2.465 -8.766 -0.339 1 86.31 51 TRP B O 1
ATOM 1494 N N . ASP B 1 52 ? 3.473 -6.898 0.308 1 85 52 ASP B N 1
ATOM 1495 C CA . ASP B 1 52 ? 4.582 -7.582 0.965 1 85 52 ASP B CA 1
ATOM 1496 C C . ASP B 1 52 ? 4.332 -7.719 2.465 1 85 52 ASP B C 1
ATOM 1498 O O . ASP B 1 52 ? 4.43 -6.738 3.207 1 85 52 ASP B O 1
ATOM 1502 N N . THR B 1 53 ? 3.961 -8.898 2.852 1 74.5 53 THR B N 1
ATOM 1503 C CA . THR B 1 53 ? 3.65 -9.109 4.262 1 74.5 53 THR B CA 1
ATOM 1504 C C . THR B 1 53 ? 4.922 -9.094 5.105 1 74.5 53 THR B C 1
ATOM 1506 O O . THR B 1 53 ? 5.957 -9.625 4.691 1 74.5 53 THR B O 1
ATOM 1509 N N . ALA B 1 54 ? 5.055 -7.969 5.965 1 62.47 54 ALA B N 1
ATOM 1510 C CA . ALA B 1 54 ? 6.215 -7.844 6.844 1 62.47 54 ALA B CA 1
ATOM 1511 C C . ALA B 1 54 ? 6.391 -9.094 7.703 1 62.47 54 ALA B C 1
ATOM 1513 O O . ALA B 1 54 ? 5.422 -9.602 8.273 1 62.47 54 ALA B O 1
ATOM 1514 N N . GLY B 1 55 ? 7.758 -9.523 7.934 1 51.56 55 GLY B N 1
ATOM 1515 C CA . GLY B 1 55 ? 8.195 -10.57 8.852 1 51.56 55 GLY B CA 1
ATOM 1516 C C . GLY B 1 55 ? 7.566 -11.922 8.562 1 51.56 55 GLY B C 1
ATOM 1517 O O . GLY B 1 55 ? 6.379 -12.008 8.25 1 51.56 55 GLY B O 1
ATOM 1518 N N . GLN B 1 56 ? 8.328 -12.789 8.047 1 49.34 56 GLN B N 1
ATOM 1519 C CA . GLN B 1 56 ? 8.094 -14.195 7.758 1 49.34 56 GLN B CA 1
ATOM 1520 C C . GLN B 1 56 ? 7.09 -14.805 8.742 1 49.34 56 GLN B C 1
ATOM 1522 O O . GLN B 1 56 ? 6.273 -15.648 8.359 1 49.34 56 GLN B O 1
ATOM 1527 N N . GLU B 1 57 ? 7.598 -14.602 9.922 1 46.53 57 GLU B N 1
ATOM 1528 C CA . GLU B 1 57 ? 7.062 -15.43 10.992 1 46.53 57 GLU B CA 1
ATOM 1529 C C . GLU B 1 57 ? 5.562 -15.195 11.18 1 46.53 57 GLU B C 1
ATOM 1531 O O . GLU B 1 57 ? 4.879 -16 11.812 1 46.53 57 GLU B O 1
ATOM 1536 N N . ARG B 1 58 ? 5.27 -14.047 10.711 1 46.69 58 ARG B N 1
ATOM 1537 C CA . ARG B 1 58 ? 3.85 -13.922 11.031 1 46.69 58 ARG B CA 1
ATOM 1538 C C . ARG B 1 58 ? 2.99 -14.68 10.023 1 46.69 58 ARG B C 1
ATOM 1540 O O . ARG B 1 58 ? 1.763 -14.57 10.039 1 46.69 58 ARG B O 1
ATOM 1547 N N . PHE B 1 59 ? 3.547 -15.086 8.883 1 45.12 59 PHE B N 1
ATOM 1548 C CA . PHE B 1 59 ? 2.736 -16.156 8.32 1 45.12 59 PHE B CA 1
ATOM 1549 C C . PHE B 1 59 ? 1.957 -16.891 9.414 1 45.12 59 PHE B C 1
ATOM 1551 O O . PHE B 1 59 ? 0.906 -17.469 9.156 1 45.12 59 PHE B O 1
ATOM 1558 N N . ARG B 1 60 ? 2.791 -16.891 10.523 1 48.03 60 ARG B N 1
ATOM 1559 C CA . ARG B 1 60 ? 2.166 -17.781 11.484 1 48.03 60 ARG B CA 1
ATOM 1560 C C . ARG B 1 60 ? 0.697 -17.422 11.695 1 48.03 60 ARG B C 1
ATOM 1562 O O . ARG B 1 60 ? -0.111 -18.281 12.047 1 48.03 60 ARG B O 1
ATOM 1569 N N . THR B 1 61 ? 0.376 -16.078 11.352 1 48.53 61 THR B N 1
ATOM 1570 C CA . THR B 1 61 ? -1.072 -16.047 11.523 1 48.53 61 THR B CA 1
ATOM 1571 C C . THR B 1 61 ? -1.764 -15.664 10.219 1 48.53 61 THR B C 1
ATOM 1573 O O . THR B 1 61 ? -1.897 -14.477 9.906 1 48.53 61 THR B O 1
ATOM 1576 N N . ILE B 1 62 ? -1.591 -16.625 9.227 1 52.66 62 ILE B N 1
ATOM 1577 C CA . ILE B 1 62 ? -2.389 -16.641 8 1 52.66 62 ILE B CA 1
ATOM 1578 C C . ILE B 1 62 ? -3.74 -15.977 8.266 1 52.66 62 ILE B C 1
ATOM 1580 O O . ILE B 1 62 ? -4.406 -15.531 7.328 1 52.66 62 ILE B O 1
ATOM 1584 N N . THR B 1 63 ? -4.008 -15.766 9.469 1 50.81 63 THR B N 1
ATOM 1585 C CA . THR B 1 63 ? -5.344 -15.305 9.836 1 50.81 63 THR B CA 1
ATOM 1586 C C . THR B 1 63 ? -5.406 -13.773 9.844 1 50.81 63 THR B C 1
ATOM 1588 O O . THR B 1 63 ? -6.449 -13.195 10.148 1 50.81 63 THR B O 1
ATOM 1591 N N . SER B 1 64 ? -4.309 -13.266 9.344 1 56.34 64 SER B N 1
ATOM 1592 C CA . SER B 1 64 ? -4.367 -11.82 9.484 1 56.34 64 SER B CA 1
ATOM 1593 C C . SER B 1 64 ? -5.297 -11.195 8.445 1 56.34 64 SER B C 1
ATOM 1595 O O . SER B 1 64 ? -5.559 -11.797 7.402 1 56.34 64 SER B O 1
ATOM 1597 N N . SER B 1 65 ? -5.867 -10.164 8.773 1 58 65 SER B N 1
ATOM 1598 C CA . SER B 1 65 ? -6.789 -9.367 7.973 1 58 65 SER B CA 1
ATOM 1599 C C . SER B 1 65 ? -6.195 -9.055 6.602 1 58 65 SER B C 1
ATOM 1601 O O . SER B 1 65 ? -6.926 -8.773 5.652 1 58 65 SER B O 1
ATOM 1603 N N . TYR B 1 66 ? -4.918 -9.438 6.543 1 62.5 66 TYR B N 1
ATOM 1604 C CA . TYR B 1 66 ? -4.273 -9.133 5.273 1 62.5 66 TYR B CA 1
ATOM 1605 C C . TYR B 1 66 ? -4.637 -10.164 4.211 1 62.5 66 TYR B C 1
ATOM 1607 O O . TYR B 1 66 ? -4.656 -9.859 3.018 1 62.5 66 TYR B O 1
ATOM 1615 N N . TYR B 1 67 ? -4.906 -11.242 4.816 1 70.25 67 TYR B N 1
ATOM 1616 C CA . TYR B 1 67 ? -5.18 -12.336 3.893 1 70.25 67 TYR B CA 1
ATOM 1617 C C . TYR B 1 67 ? -6.602 -12.25 3.348 1 70.25 67 TYR B C 1
ATOM 1619 O O . TYR B 1 67 ? -6.902 -12.797 2.285 1 70.25 67 TYR B O 1
ATOM 1627 N N . ARG B 1 68 ? -7.266 -11.43 4.156 1 66.94 68 ARG B N 1
ATOM 1628 C CA . ARG B 1 68 ? -8.672 -11.352 3.764 1 66.94 68 ARG B CA 1
ATOM 1629 C C . ARG B 1 68 ? -8.82 -10.641 2.42 1 66.94 68 ARG B C 1
ATOM 1631 O O . ARG B 1 68 ? -8.312 -9.539 2.234 1 66.94 68 ARG B O 1
ATOM 1638 N N . GLY B 1 69 ? -9.406 -11.469 1.452 1 75.94 69 GLY B N 1
ATOM 1639 C CA . GLY B 1 69 ? -9.688 -10.883 0.148 1 75.94 69 GLY B CA 1
ATOM 1640 C C . GLY B 1 69 ? -8.594 -11.148 -0.868 1 75.94 69 GLY B C 1
ATOM 1641 O O . GLY B 1 69 ? -8.695 -10.734 -2.023 1 75.94 69 GLY B O 1
ATOM 1642 N N . ALA B 1 70 ? -7.582 -11.867 -0.391 1 85.56 70 ALA B N 1
ATOM 1643 C CA . ALA B 1 70 ? -6.508 -12.18 -1.33 1 85.56 70 ALA B CA 1
ATOM 1644 C C . ALA B 1 70 ? -6.992 -13.141 -2.416 1 85.56 70 ALA B C 1
ATOM 1646 O O . ALA B 1 70 ? -7.766 -14.055 -2.141 1 85.56 70 ALA B O 1
ATOM 1647 N N . HIS B 1 71 ? -6.492 -12.867 -3.605 1 90.75 71 HIS B N 1
ATOM 1648 C CA . HIS B 1 71 ? -6.836 -13.742 -4.723 1 90.75 71 HIS B CA 1
ATOM 1649 C C . HIS B 1 71 ? -5.691 -14.688 -5.055 1 90.75 71 HIS B C 1
ATOM 1651 O O . HIS B 1 71 ? -5.887 -15.68 -5.762 1 90.75 71 HIS B O 1
ATOM 1657 N N . GLY B 1 72 ? -4.508 -14.391 -4.57 1 89.88 72 GLY B N 1
ATOM 1658 C CA . GLY B 1 72 ? -3.344 -15.227 -4.82 1 89.88 72 GLY B CA 1
ATOM 1659 C C . GLY B 1 72 ? -2.221 -15 -3.826 1 89.88 72 GLY B C 1
ATOM 1660 O O . GLY B 1 72 ? -2.098 -13.906 -3.26 1 89.88 72 GLY B O 1
ATOM 1661 N N . ILE B 1 73 ? -1.478 -16 -3.631 1 86.31 73 ILE B N 1
ATOM 1662 C CA . ILE B 1 73 ? -0.325 -15.93 -2.738 1 86.31 73 ILE B CA 1
ATOM 1663 C C . ILE B 1 73 ? 0.935 -16.359 -3.49 1 86.31 73 ILE B C 1
ATOM 1665 O O . ILE B 1 73 ? 0.939 -17.375 -4.18 1 86.31 73 ILE B O 1
ATOM 1669 N N . ILE B 1 74 ? 1.909 -15.555 -3.355 1 84.38 74 ILE B N 1
ATOM 1670 C CA . ILE B 1 74 ? 3.213 -15.875 -3.926 1 84.38 74 ILE B CA 1
ATOM 1671 C C . ILE B 1 74 ? 4.23 -16.078 -2.807 1 84.38 74 ILE B C 1
ATOM 1673 O O . ILE B 1 74 ? 4.504 -15.156 -2.031 1 84.38 74 ILE B O 1
ATOM 1677 N N . VAL B 1 75 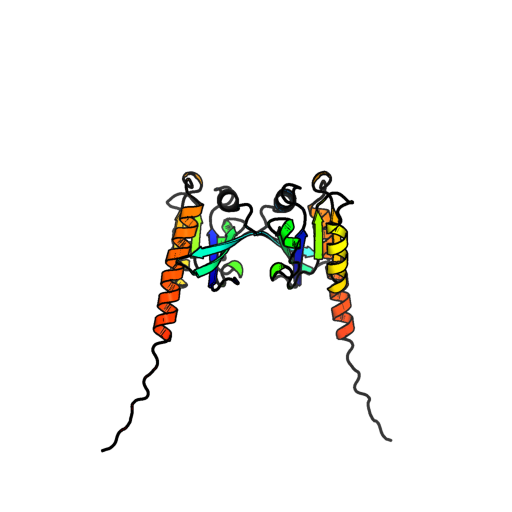? 4.715 -17.25 -2.717 1 81.44 75 VAL B N 1
ATOM 1678 C CA . VAL B 1 75 ? 5.742 -17.547 -1.724 1 81.44 75 VAL B CA 1
ATOM 1679 C C . VAL B 1 75 ? 7.125 -17.375 -2.342 1 81.44 75 VAL B C 1
ATOM 1681 O O . VAL B 1 75 ? 7.434 -17.984 -3.369 1 81.44 75 VAL B O 1
ATOM 1684 N N . VAL B 1 76 ? 7.824 -16.5 -1.688 1 77.75 76 VAL B N 1
ATOM 1685 C CA . VAL B 1 76 ? 9.195 -16.266 -2.129 1 77.75 76 VAL B CA 1
ATOM 1686 C C . VAL B 1 76 ? 10.164 -17 -1.208 1 77.75 76 VAL B C 1
ATOM 1688 O O . VAL B 1 76 ? 10.188 -16.75 0 1 77.75 76 VAL B O 1
ATOM 1691 N N . GLY B 1 77 ? 10.875 -17.906 -1.6 1 75.19 77 GLY B N 1
ATOM 1692 C CA . GLY B 1 77 ? 11.828 -18.625 -0.758 1 75.19 77 GLY B CA 1
ATOM 1693 C C . GLY B 1 77 ? 12.453 -19.828 -1.444 1 75.19 77 GLY B C 1
ATOM 1694 O O . GLY B 1 77 ? 12.328 -19.984 -2.66 1 75.19 77 GLY B O 1
ATOM 1695 N N . ASN B 1 78 ? 13.227 -20.5 -0.603 1 61.41 78 ASN B N 1
ATOM 1696 C CA . ASN B 1 78 ? 13.875 -21.719 -1.049 1 61.41 78 ASN B CA 1
ATOM 1697 C C . ASN B 1 78 ? 12.961 -22.938 -0.893 1 61.41 78 ASN B C 1
ATOM 1699 O O . ASN B 1 78 ? 12.148 -22.984 0.029 1 61.41 78 ASN B O 1
ATOM 1703 N N . LYS B 1 79 ? 12.586 -23.719 -2.014 1 58.62 79 LYS B N 1
ATOM 1704 C CA . LYS B 1 79 ? 11.711 -24.844 -2.287 1 58.62 79 LYS B CA 1
ATOM 1705 C C . LYS B 1 79 ? 11.484 -25.672 -1.029 1 58.62 79 LYS B C 1
ATOM 1707 O O . LYS B 1 79 ? 10.422 -26.297 -0.865 1 58.62 79 LYS B O 1
ATOM 1712 N N . CYS B 1 80 ? 12.359 -25.656 -0.069 1 51.53 80 CYS B N 1
ATOM 1713 C CA . CYS B 1 80 ? 12.305 -26.781 0.852 1 51.53 80 CYS B CA 1
ATOM 1714 C C . CYS B 1 80 ? 11.797 -26.344 2.219 1 51.53 80 CYS B C 1
ATOM 1716 O O . CYS B 1 80 ? 11.781 -27.141 3.164 1 51.53 80 CYS B O 1
ATOM 1718 N N . ASP B 1 81 ? 10.961 -25.203 2.186 1 61.34 81 ASP B N 1
ATOM 1719 C CA . ASP B 1 81 ? 10.719 -24.828 3.576 1 61.34 81 ASP B CA 1
ATOM 1720 C C . ASP B 1 81 ? 9.289 -25.172 3.998 1 61.34 81 ASP B C 1
ATOM 1722 O O . ASP B 1 81 ? 8.375 -25.188 3.17 1 61.34 81 ASP B O 1
ATOM 1726 N N . LEU B 1 82 ? 9.164 -26 5.156 1 59.12 82 LEU B N 1
ATOM 1727 C CA . LEU B 1 82 ? 7.914 -26.344 5.832 1 59.12 82 LEU B CA 1
ATOM 1728 C C . LEU B 1 82 ? 6.91 -25.203 5.715 1 59.12 82 LEU B C 1
ATOM 1730 O O . LEU B 1 82 ? 5.707 -25.438 5.57 1 59.12 82 LEU B O 1
ATOM 1734 N N . THR B 1 83 ? 7.328 -24.125 5.57 1 69.88 83 THR B N 1
ATOM 1735 C CA . THR B 1 83 ? 6.453 -22.953 5.516 1 69.88 83 THR B CA 1
ATOM 1736 C C . THR B 1 83 ? 5.719 -22.891 4.18 1 69.88 83 THR B C 1
ATOM 1738 O O . THR B 1 83 ? 4.535 -22.547 4.129 1 69.88 83 THR B O 1
ATOM 1741 N N . THR B 1 84 ? 6.363 -23.469 3.23 1 73.75 84 THR B N 1
ATOM 1742 C CA . THR B 1 84 ? 5.754 -23.438 1.905 1 73.75 84 THR B CA 1
ATOM 1743 C C . THR B 1 84 ? 4.574 -24.406 1.83 1 73.75 84 THR B C 1
ATOM 1745 O O . THR B 1 84 ? 3.537 -24.078 1.251 1 73.75 84 THR B O 1
ATOM 1748 N N . LYS B 1 85 ? 4.738 -25.469 2.49 1 77.31 85 LYS B N 1
ATOM 1749 C CA . LYS B 1 85 ? 3.666 -26.453 2.475 1 77.31 85 LYS B CA 1
ATOM 1750 C C . LYS B 1 85 ? 2.439 -25.938 3.227 1 77.31 85 LYS B C 1
ATOM 1752 O O . LYS B 1 85 ? 1.307 -26.125 2.773 1 77.31 85 LYS B O 1
ATOM 1757 N N . LYS B 1 86 ? 2.682 -25.359 4.266 1 78.5 86 LYS B N 1
ATOM 1758 C CA . LYS B 1 86 ? 1.586 -24.812 5.059 1 78.5 86 LYS B CA 1
ATOM 1759 C C . LYS B 1 86 ? 0.854 -23.703 4.297 1 78.5 86 LYS B C 1
ATOM 1761 O O . LYS B 1 86 ? -0.376 -23.625 4.344 1 78.5 86 LYS B O 1
ATOM 1766 N N . VAL B 1 87 ? 1.594 -22.984 3.619 1 79.19 87 VAL B N 1
ATOM 1767 C CA . VAL B 1 87 ? 1.01 -21.875 2.855 1 79.19 87 VAL B CA 1
ATOM 1768 C C . VAL B 1 87 ? 0.182 -22.438 1.7 1 79.19 87 VAL B C 1
ATOM 1770 O O . VAL B 1 87 ? -0.906 -21.938 1.409 1 79.19 87 VAL B O 1
ATOM 1773 N N . GLU B 1 88 ? 0.695 -23.406 1.152 1 82.81 88 GLU B N 1
ATOM 1774 C CA . GLU B 1 88 ? -0.024 -24.047 0.056 1 82.81 88 GLU B CA 1
ATOM 1775 C C . GLU B 1 88 ? -1.354 -24.641 0.532 1 82.81 88 GLU B C 1
ATOM 1777 O O . GLU B 1 88 ? -2.383 -24.453 -0.125 1 82.81 88 GLU B O 1
ATOM 1782 N N . GLU B 1 89 ? -1.266 -25.297 1.587 1 83.69 89 GLU B N 1
ATOM 1783 C CA . GLU B 1 89 ? -2.48 -25.859 2.16 1 83.69 89 GLU B CA 1
ATOM 1784 C C . GLU B 1 89 ? -3.488 -24.781 2.516 1 83.69 89 GLU B C 1
ATOM 1786 O O . GLU B 1 89 ? -4.691 -24.938 2.299 1 83.69 89 GLU B O 1
ATOM 1791 N N . PHE B 1 90 ? -2.986 -23.766 3.025 1 81.31 90 PHE B N 1
ATOM 1792 C CA . PHE B 1 90 ? -3.836 -22.641 3.377 1 81.31 90 PHE B CA 1
ATOM 1793 C C . PHE B 1 90 ? -4.477 -22.031 2.133 1 81.31 90 PHE B C 1
ATOM 1795 O O . PHE B 1 90 ? -5.684 -21.781 2.111 1 81.31 90 PHE B O 1
ATOM 1802 N N . ALA B 1 91 ? -3.723 -21.797 1.14 1 83.94 91 ALA B N 1
ATOM 1803 C CA . ALA B 1 91 ? -4.242 -21.266 -0.114 1 83.94 91 ALA B CA 1
ATOM 1804 C C . ALA B 1 91 ? -5.324 -22.172 -0.693 1 83.94 91 ALA B C 1
ATOM 1806 O O . ALA B 1 91 ? -6.371 -21.688 -1.138 1 83.94 91 ALA B O 1
ATOM 1807 N N . ASP B 1 92 ? -5.105 -23.391 -0.596 1 86.44 92 ASP B N 1
ATOM 1808 C CA . ASP B 1 92 ? -6.062 -24.375 -1.094 1 86.44 92 ASP B CA 1
ATOM 1809 C C . ASP B 1 92 ? -7.375 -24.312 -0.319 1 86.44 92 ASP B C 1
ATOM 1811 O O . ASP B 1 92 ? -8.453 -24.406 -0.907 1 86.44 92 ASP B O 1
ATOM 1815 N N . SER B 1 93 ? -7.18 -24.094 0.882 1 84.75 93 SER B N 1
ATOM 1816 C CA . SER B 1 93 ? -8.367 -24.047 1.733 1 84.75 93 SER B CA 1
ATOM 1817 C C . SER B 1 93 ? -9.234 -22.844 1.409 1 84.75 93 SER B C 1
ATOM 1819 O O . SER B 1 93 ? -10.445 -22.859 1.644 1 84.75 93 SER B O 1
ATOM 1821 N N . LEU B 1 94 ? -8.625 -21.828 0.878 1 81.31 94 LEU B N 1
ATOM 1822 C CA . LEU B 1 94 ? -9.359 -20.625 0.524 1 81.31 94 LEU B CA 1
ATOM 1823 C C . LEU B 1 94 ? -9.719 -20.609 -0.957 1 81.31 94 LEU B C 1
ATOM 1825 O O . LEU B 1 94 ? -10.43 -19.719 -1.426 1 81.31 94 LEU B O 1
ATOM 1829 N N . GLY B 1 95 ? -9.188 -21.547 -1.677 1 84 95 GLY B N 1
ATOM 1830 C CA . GLY B 1 95 ? -9.438 -21.625 -3.107 1 84 95 GLY B CA 1
ATOM 1831 C C . GLY B 1 95 ? -8.695 -20.562 -3.9 1 84 95 GLY B C 1
ATOM 1832 O O . GLY B 1 95 ? -9.211 -20.062 -4.906 1 84 95 GLY B O 1
ATOM 1833 N N . ILE B 1 96 ? -7.613 -20.156 -3.311 1 85.12 96 ILE B N 1
ATOM 1834 C CA . ILE B 1 96 ? -6.879 -19.125 -4.031 1 85.12 96 ILE B CA 1
ATOM 1835 C C . ILE B 1 96 ? -5.594 -19.703 -4.613 1 85.12 96 ILE B C 1
ATOM 1837 O O . ILE B 1 96 ? -5.133 -20.766 -4.176 1 85.12 96 ILE B O 1
ATOM 1841 N N . LEU B 1 97 ? -5.039 -19.031 -5.617 1 87.88 97 LEU B N 1
ATOM 1842 C CA . LEU B 1 97 ? -3.863 -19.516 -6.328 1 87.88 97 LEU B CA 1
ATOM 1843 C C . LEU B 1 97 ? -2.604 -19.328 -5.488 1 87.88 97 LEU B C 1
ATOM 1845 O O . LEU B 1 97 ? -2.482 -18.344 -4.758 1 87.88 97 LEU B O 1
ATOM 1849 N N . PHE B 1 98 ? -1.824 -20.328 -5.672 1 84.69 98 PHE B N 1
ATOM 1850 C CA . PHE B 1 98 ? -0.546 -20.344 -4.969 1 84.69 98 PHE B CA 1
ATOM 1851 C C . PHE B 1 98 ? 0.608 -20.5 -5.953 1 84.69 98 PHE B C 1
ATOM 1853 O O . PHE B 1 98 ? 0.523 -21.281 -6.902 1 84.69 98 PHE B O 1
ATOM 1860 N N . LEU B 1 99 ? 1.644 -19.656 -5.789 1 84.25 99 LEU B N 1
ATOM 1861 C CA . LEU B 1 99 ? 2.844 -19.75 -6.613 1 84.25 99 LEU B CA 1
ATOM 1862 C C . LEU B 1 99 ? 4.102 -19.625 -5.762 1 84.25 99 LEU B C 1
ATOM 1864 O O . LEU B 1 99 ? 4.195 -18.734 -4.91 1 84.25 99 LEU B O 1
ATOM 1868 N N . GLU B 1 100 ? 4.973 -20.5 -5.961 1 81.25 100 GLU B N 1
ATOM 1869 C CA . GLU B 1 100 ? 6.281 -20.391 -5.324 1 81.25 100 GLU B CA 1
ATOM 1870 C C . GLU B 1 100 ? 7.328 -19.875 -6.301 1 81.25 100 GLU B C 1
ATOM 1872 O O . GLU B 1 100 ? 7.359 -20.281 -7.465 1 81.25 100 GLU B O 1
ATOM 1877 N N . THR B 1 101 ? 8.133 -18.844 -5.754 1 79.19 101 THR B N 1
ATOM 1878 C CA . THR B 1 101 ? 9.188 -18.281 -6.598 1 79.19 101 THR B CA 1
ATOM 1879 C C . THR B 1 101 ? 10.422 -17.938 -5.77 1 79.19 101 THR B C 1
ATOM 1881 O O . THR B 1 101 ? 10.398 -18.047 -4.543 1 79.19 101 THR B O 1
ATOM 1884 N N . SER B 1 102 ? 11.594 -17.734 -6.496 1 73 102 SER B N 1
ATOM 1885 C CA . SER B 1 102 ? 12.82 -17.281 -5.836 1 73 102 SER B CA 1
ATOM 1886 C C . SER B 1 102 ? 13.141 -15.836 -6.199 1 73 102 SER B C 1
ATOM 1888 O O . SER B 1 102 ? 12.914 -15.406 -7.332 1 73 102 SER B O 1
ATOM 1890 N N . ALA B 1 103 ? 13.578 -15.102 -5.227 1 70.38 103 ALA B N 1
ATOM 1891 C CA . ALA B 1 103 ? 13.969 -13.711 -5.469 1 70.38 103 ALA B CA 1
ATOM 1892 C C . ALA B 1 103 ? 15.156 -13.633 -6.426 1 70.38 103 ALA B C 1
ATOM 1894 O O . ALA B 1 103 ? 15.32 -12.641 -7.141 1 70.38 103 ALA B O 1
ATOM 1895 N N . LYS B 1 104 ? 15.992 -14.641 -6.359 1 64.81 104 LYS B N 1
ATOM 1896 C CA . LYS B 1 104 ? 17.219 -14.656 -7.152 1 64.81 104 LYS B CA 1
ATOM 1897 C C . LYS B 1 104 ? 16.906 -14.805 -8.641 1 64.81 104 LYS B C 1
ATOM 1899 O O . LYS B 1 104 ? 17.609 -14.242 -9.484 1 64.81 104 LYS B O 1
ATOM 1904 N N . SER B 1 105 ? 16.016 -15.531 -8.984 1 59.81 105 SER B N 1
ATOM 1905 C CA . SER B 1 105 ? 15.703 -15.836 -10.375 1 59.81 105 SER B CA 1
ATOM 1906 C C . SER B 1 105 ? 14.625 -14.898 -10.914 1 59.81 105 SER B C 1
ATOM 1908 O O . SER B 1 105 ? 14.109 -15.109 -12.016 1 59.81 105 SER B O 1
ATOM 1910 N N . ALA B 1 106 ? 14.297 -13.992 -10.062 1 57.5 106 ALA B N 1
ATOM 1911 C CA . ALA B 1 106 ? 13.172 -13.164 -10.508 1 57.5 106 ALA B CA 1
ATOM 1912 C C . ALA B 1 106 ? 13.562 -12.297 -11.695 1 57.5 106 ALA B C 1
ATOM 1914 O O . ALA B 1 106 ? 13.695 -11.078 -11.57 1 57.5 106 ALA B O 1
ATOM 1915 N N . THR B 1 107 ? 14.219 -12.836 -12.719 1 60.66 107 THR B N 1
ATOM 1916 C CA . THR B 1 107 ? 14.539 -12.133 -13.953 1 60.66 107 THR B CA 1
ATOM 1917 C C . THR B 1 107 ? 13.289 -11.5 -14.555 1 60.66 107 THR B C 1
ATOM 1919 O O . THR B 1 107 ? 13.344 -10.398 -15.109 1 60.66 107 THR B O 1
ATOM 1922 N N . ASN B 1 108 ? 12.109 -12.18 -14.398 1 74.19 108 ASN B N 1
ATOM 1923 C CA . ASN B 1 108 ? 10.914 -11.586 -15.008 1 74.19 108 ASN B CA 1
ATOM 1924 C C . ASN B 1 108 ? 9.797 -11.414 -13.984 1 74.19 108 ASN B C 1
ATOM 1926 O O . ASN B 1 108 ? 8.758 -12.078 -14.078 1 74.19 108 ASN B O 1
ATOM 1930 N N . VAL B 1 109 ? 10.016 -10.625 -13.047 1 76.38 109 VAL B N 1
ATOM 1931 C CA . VAL B 1 109 ? 9.125 -10.359 -11.922 1 76.38 109 VAL B CA 1
ATOM 1932 C C . VAL B 1 109 ? 7.754 -9.922 -12.438 1 76.38 109 VAL B C 1
ATOM 1934 O O . VAL B 1 109 ? 6.727 -10.438 -11.992 1 76.38 109 VAL B O 1
ATOM 1937 N N . GLU B 1 110 ? 7.801 -9.039 -13.391 1 82.19 110 GLU B N 1
ATOM 1938 C CA . GLU B 1 110 ? 6.539 -8.547 -13.93 1 82.19 110 GLU B CA 1
ATOM 1939 C C . GLU B 1 110 ? 5.734 -9.672 -14.57 1 82.19 110 GLU B C 1
ATOM 1941 O O . GLU B 1 110 ? 4.523 -9.781 -14.352 1 82.19 110 GLU B O 1
ATOM 1946 N N . GLN B 1 111 ? 6.473 -10.477 -15.211 1 82.38 111 GLN B N 1
ATOM 1947 C CA . GLN B 1 111 ? 5.797 -11.578 -15.883 1 82.38 111 GLN B CA 1
ATOM 1948 C C . GLN B 1 111 ? 5.172 -12.539 -14.875 1 82.38 111 GLN B C 1
ATOM 1950 O O . GLN B 1 111 ? 4.078 -13.055 -15.102 1 82.38 111 GLN B O 1
ATOM 1955 N N . ALA B 1 112 ? 5.852 -12.805 -13.828 1 81.56 112 ALA B N 1
ATOM 1956 C CA . ALA B 1 112 ? 5.336 -13.711 -12.805 1 81.56 112 ALA B CA 1
ATOM 1957 C C . ALA B 1 112 ? 4.043 -13.172 -12.203 1 81.56 112 ALA B C 1
ATOM 1959 O O . ALA B 1 112 ? 3.057 -13.898 -12.07 1 81.56 112 ALA B O 1
ATOM 1960 N N . PHE B 1 113 ? 4.016 -11.93 -11.93 1 88.31 113 PHE B N 1
ATOM 1961 C CA . PHE B 1 113 ? 2.83 -11.32 -11.336 1 88.31 113 PHE B CA 1
ATOM 1962 C C . PHE B 1 113 ? 1.687 -11.273 -12.344 1 88.31 113 PHE B C 1
ATOM 1964 O O . PHE B 1 113 ? 0.54 -11.57 -12.008 1 88.31 113 PHE B O 1
ATOM 1971 N N . MET B 1 114 ? 2.068 -10.945 -13.555 1 88.69 114 MET B N 1
ATOM 1972 C CA . MET B 1 114 ? 1.026 -10.82 -14.57 1 88.69 114 MET B CA 1
ATOM 1973 C C . MET B 1 114 ? 0.453 -12.188 -14.93 1 88.69 114 MET B C 1
ATOM 1975 O O . MET B 1 114 ? -0.743 -12.312 -15.203 1 88.69 114 MET B O 1
ATOM 1979 N N . THR B 1 115 ? 1.31 -13.156 -14.977 1 86 115 THR B N 1
ATOM 1980 C CA . THR B 1 115 ? 0.838 -14.508 -15.227 1 86 115 THR B CA 1
ATOM 1981 C C . THR B 1 115 ? -0.12 -14.961 -14.125 1 86 115 THR B C 1
ATOM 1983 O O . THR B 1 115 ? -1.175 -15.531 -14.406 1 86 115 THR B O 1
ATOM 1986 N N . MET B 1 116 ? 0.226 -14.68 -12.938 1 87.94 116 MET B N 1
ATOM 1987 C CA . MET B 1 116 ? -0.653 -15.008 -11.82 1 87.94 116 MET B CA 1
ATOM 1988 C C . MET B 1 116 ? -1.978 -14.266 -11.93 1 87.94 116 MET B C 1
ATOM 1990 O O . MET B 1 116 ? -3.043 -14.852 -11.734 1 87.94 116 MET B O 1
ATOM 1994 N N . ALA B 1 117 ? -1.901 -13.047 -12.25 1 90.94 117 ALA B N 1
ATOM 1995 C CA . ALA B 1 117 ? -3.105 -12.234 -12.391 1 90.94 117 ALA B CA 1
ATOM 1996 C C . ALA B 1 117 ? -4.023 -12.789 -13.477 1 90.94 117 ALA B C 1
ATOM 1998 O O . ALA B 1 117 ? -5.238 -12.859 -13.289 1 90.94 117 ALA B O 1
ATOM 1999 N N . ALA B 1 118 ? -3.395 -13.188 -14.516 1 91 118 ALA B N 1
ATOM 2000 C CA . ALA B 1 118 ? -4.168 -13.742 -15.625 1 91 118 ALA B CA 1
ATOM 2001 C C . ALA B 1 118 ? -4.855 -15.047 -15.219 1 91 118 ALA B C 1
ATOM 2003 O O . ALA B 1 118 ? -6.02 -15.273 -15.555 1 91 118 ALA B O 1
ATOM 2004 N N . GLU B 1 119 ? -4.164 -15.844 -14.523 1 89.94 119 GLU B N 1
ATOM 2005 C CA . GLU B 1 119 ? -4.723 -17.125 -14.086 1 89.94 119 GLU B CA 1
ATOM 2006 C C . GLU B 1 119 ? -5.879 -16.906 -13.109 1 89.94 119 GLU B C 1
ATOM 2008 O O . GLU B 1 119 ? -6.902 -17.594 -13.195 1 89.94 119 GLU B O 1
ATOM 2013 N N . ILE B 1 120 ? -5.695 -15.984 -12.289 1 90.44 120 ILE B N 1
ATOM 2014 C CA . ILE B 1 120 ? -6.742 -15.688 -11.312 1 90.44 120 ILE B CA 1
ATOM 2015 C C . ILE B 1 120 ? -7.98 -15.156 -12.031 1 90.44 120 ILE B C 1
ATOM 2017 O O . ILE B 1 120 ? -9.102 -15.555 -11.727 1 90.44 120 ILE B O 1
ATOM 2021 N N . LYS B 1 121 ? -7.727 -14.289 -12.898 1 88.5 121 LYS B N 1
ATOM 2022 C CA . LYS B 1 121 ? -8.836 -13.719 -13.664 1 88.5 121 LYS B CA 1
ATOM 2023 C C . LYS B 1 121 ? -9.625 -14.812 -14.383 1 88.5 121 LYS B C 1
ATOM 2025 O O . LYS B 1 121 ? -10.852 -14.773 -14.422 1 88.5 121 LYS B O 1
ATOM 2030 N N . LYS B 1 122 ? -8.93 -15.672 -14.953 1 85.94 122 LYS B N 1
ATOM 2031 C CA . LYS B 1 122 ? -9.562 -16.781 -15.648 1 85.94 122 LYS B CA 1
ATOM 2032 C C . LYS B 1 122 ? -10.438 -17.609 -14.703 1 85.94 122 LYS B C 1
ATOM 2034 O O . LYS B 1 122 ? -11.523 -18.047 -15.07 1 85.94 122 LYS B O 1
ATOM 2039 N N . ARG B 1 123 ? -9.945 -17.734 -13.5 1 82.75 123 ARG B N 1
ATOM 2040 C CA . ARG B 1 123 ? -10.664 -18.531 -12.516 1 82.75 123 ARG B CA 1
ATOM 2041 C C . ARG B 1 123 ? -11.906 -17.797 -12.016 1 82.75 123 ARG B C 1
ATOM 2043 O O . ARG B 1 123 ? -12.953 -18.406 -11.812 1 82.75 123 ARG B O 1
ATOM 2050 N N . ILE B 1 124 ? -11.75 -16.531 -11.758 1 75.69 124 ILE B N 1
ATOM 2051 C CA . ILE B 1 124 ? -12.859 -15.727 -11.258 1 75.69 12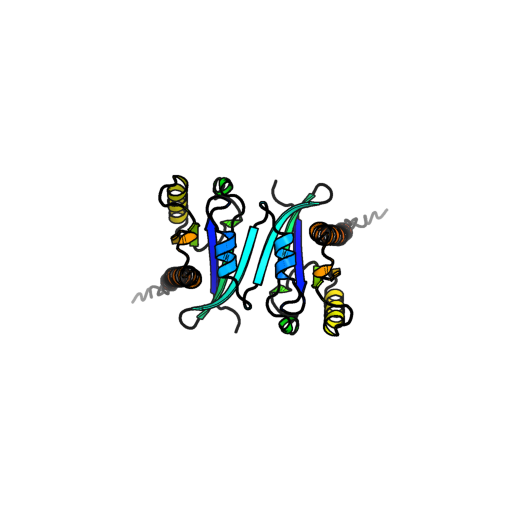4 ILE B CA 1
ATOM 2052 C C . ILE B 1 124 ? -13.93 -15.602 -12.336 1 75.69 124 ILE B C 1
ATOM 2054 O O . ILE B 1 124 ? -15.125 -15.672 -12.039 1 75.69 124 ILE B O 1
ATOM 2058 N N . GLY B 1 125 ? -13.531 -15.164 -13.516 1 65 125 GLY B N 1
ATOM 2059 C CA . GLY B 1 125 ? -14.484 -15.133 -14.609 1 65 125 GLY B CA 1
ATOM 2060 C C . GLY B 1 125 ? -15.234 -16.438 -14.789 1 65 125 GLY B C 1
ATOM 2061 O O . GLY B 1 125 ? -16.422 -16.438 -15.109 1 65 125 GLY B O 1
ATOM 2062 N N . HIS B 1 126 ? -14.555 -17.422 -14.641 1 59.12 126 HIS B N 1
ATOM 2063 C CA . HIS B 1 126 ? -15.195 -18.734 -14.773 1 59.12 126 HIS B CA 1
ATOM 2064 C C . HIS B 1 126 ? -16.188 -18.969 -13.641 1 59.12 126 HIS B C 1
ATOM 2066 O O . HIS B 1 126 ? -17.25 -19.578 -13.852 1 59.12 126 HIS B O 1
ATOM 2072 N N . VAL B 1 127 ? -15.828 -18.406 -12.5 1 53.28 127 VAL B N 1
ATOM 2073 C CA . VAL B 1 127 ? -16.734 -18.594 -11.383 1 53.28 127 VAL B CA 1
ATOM 2074 C C . VAL B 1 127 ? -17.969 -17.719 -11.57 1 53.28 127 VAL B C 1
ATOM 2076 O O . VAL B 1 127 ? -19.094 -18.141 -11.273 1 53.28 127 VAL B O 1
ATOM 2079 N N . LEU B 1 128 ? -17.719 -16.484 -11.938 1 49.06 128 LEU B N 1
ATOM 2080 C CA . LEU B 1 128 ? -18.875 -15.617 -12.156 1 49.06 128 LEU B CA 1
ATOM 2081 C C . LEU B 1 128 ? -19.75 -16.156 -13.281 1 49.06 128 LEU B C 1
ATOM 2083 O O . LEU B 1 128 ? -20.969 -16 -13.242 1 49.06 128 LEU B O 1
ATOM 2087 N N . LYS B 1 129 ? -19.266 -16.766 -14.328 1 48.22 129 LYS B N 1
ATOM 2088 C CA . LYS B 1 129 ? -20.125 -17.312 -15.383 1 48.22 129 LYS B CA 1
ATOM 2089 C C . LYS B 1 129 ? -20.922 -18.516 -14.883 1 48.22 129 LYS B C 1
ATOM 2091 O O . LYS B 1 129 ? -22.047 -18.734 -15.312 1 48.22 129 LYS B O 1
ATOM 2096 N N . ILE B 1 130 ? -20.438 -19.141 -14.008 1 45 130 ILE B N 1
ATOM 2097 C CA . ILE B 1 130 ? -21.234 -20.281 -13.578 1 45 130 ILE B CA 1
ATOM 2098 C C . ILE B 1 130 ? -22.438 -19.797 -12.781 1 45 130 ILE B C 1
ATOM 2100 O O . ILE B 1 130 ? -23.547 -20.328 -12.93 1 45 130 ILE B O 1
ATOM 2104 N N . GLN B 1 131 ? -22.219 -18.734 -12.039 1 42.19 131 GLN B N 1
ATOM 2105 C CA . GLN B 1 131 ? -23.375 -18.375 -11.219 1 42.19 131 GLN B CA 1
ATOM 2106 C C . GLN B 1 131 ? -24.438 -17.672 -12.055 1 42.19 131 GLN B C 1
ATOM 2108 O O . GLN B 1 131 ? -25.578 -17.516 -11.609 1 42.19 131 GLN B O 1
ATOM 2113 N N . SER B 1 132 ? -24.078 -17.125 -13.125 1 40.84 132 SER B N 1
ATOM 2114 C CA . SER B 1 132 ? -25.141 -16.438 -13.875 1 40.84 132 SER B CA 1
ATOM 2115 C C . SER B 1 132 ? -25.922 -17.422 -14.742 1 40.84 132 SER B C 1
ATOM 2117 O O . SER B 1 132 ? -25.969 -17.281 -15.969 1 40.84 132 SER B O 1
ATOM 2119 N N . THR B 1 133 ? -25.766 -18.672 -14.516 1 37.91 133 THR B N 1
ATOM 2120 C CA . THR B 1 133 ? -26.734 -19.469 -15.258 1 37.91 133 THR B CA 1
ATOM 2121 C C . THR B 1 133 ? -28.156 -19.125 -14.82 1 37.91 133 THR B C 1
ATOM 2123 O O . THR B 1 133 ? -28.484 -19.188 -13.633 1 37.91 133 THR B O 1
ATOM 2126 N N . PRO B 1 134 ? -28.859 -18.344 -15.586 1 38.06 134 PRO B N 1
ATOM 2127 C CA . PRO B 1 134 ? -30.266 -18.062 -15.336 1 38.06 134 PRO B CA 1
ATOM 2128 C C . PRO B 1 134 ? -31.078 -19.312 -15.016 1 38.06 134 PRO B C 1
ATOM 2130 O O . PRO B 1 134 ? -30.938 -20.328 -15.703 1 38.06 134 PRO B O 1
ATOM 2133 N N . VAL B 1 135 ? -31.453 -19.562 -13.797 1 40.38 135 VAL B N 1
ATOM 2134 C CA . VAL B 1 135 ? -32.5 -20.531 -13.453 1 40.38 135 VAL B CA 1
ATOM 2135 C C . VAL B 1 135 ? -33.719 -20.344 -14.352 1 40.38 135 VAL B C 1
ATOM 2137 O O . VAL B 1 135 ? -34.281 -19.266 -14.383 1 40.38 135 VAL B O 1
ATOM 2140 N 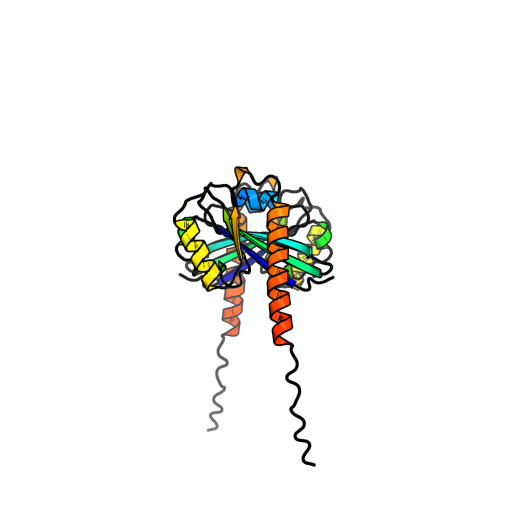N . LYS B 1 136 ? -33.844 -20.953 -15.438 1 37.22 136 LYS B N 1
ATOM 2141 C CA . LYS B 1 136 ? -35.062 -20.969 -16.25 1 37.22 136 LYS B CA 1
ATOM 2142 C C . LYS B 1 136 ? -36.281 -21.25 -15.398 1 37.22 136 LYS B C 1
ATOM 2144 O O . LYS B 1 136 ? -36.312 -22.219 -14.633 1 37.22 136 LYS B O 1
ATOM 2149 N N . PRO B 1 137 ? -37.062 -20.297 -15.125 1 34.97 137 PRO B N 1
ATOM 2150 C CA . PRO B 1 137 ? -38.312 -20.625 -14.461 1 34.97 137 PRO B CA 1
ATOM 2151 C C . PRO B 1 137 ? -39.031 -21.797 -15.109 1 34.97 137 PRO B C 1
ATOM 2153 O O . PRO B 1 137 ? -39.062 -21.922 -16.344 1 34.97 137 PRO B O 1
ATOM 2156 N N . ALA B 1 138 ? -39.125 -22.969 -14.508 1 38.84 138 ALA B N 1
ATOM 2157 C CA . ALA B 1 138 ? -39.938 -24.125 -14.859 1 38.84 138 ALA B CA 1
ATOM 2158 C C . ALA B 1 138 ? -41.375 -23.688 -15.211 1 38.84 138 ALA B C 1
ATOM 2160 O O . ALA B 1 138 ? -42.031 -22.984 -14.43 1 38.84 138 ALA B O 1
ATOM 2161 N N . SER B 1 139 ? -41.688 -23.281 -16.438 1 35.12 139 SER B N 1
ATOM 2162 C CA . SER B 1 139 ? -43.031 -23.172 -16.969 1 35.12 139 SER B CA 1
ATOM 2163 C C . SER B 1 139 ? -43.906 -24.359 -16.547 1 35.12 139 SER B C 1
ATOM 2165 O O . SER B 1 139 ? -43.562 -25.5 -16.812 1 35.12 139 SER B O 1
ATOM 2167 N N . GLY B 1 140 ? -44.5 -24.438 -15.352 1 33.03 140 GLY B N 1
ATOM 2168 C CA . GLY B 1 140 ? -45.625 -25.281 -15.023 1 33.03 140 GLY B CA 1
ATOM 2169 C C . GLY B 1 140 ? -46.75 -25.203 -16.062 1 33.03 140 GLY B C 1
ATOM 2170 O O . GLY B 1 140 ? -47.469 -24.203 -16.125 1 33.03 140 GLY B O 1
ATOM 2171 N N . GLY B 1 141 ? -46.562 -25.219 -17.375 1 27.94 141 GLY B N 1
ATOM 2172 C CA . GLY B 1 141 ? -47.688 -25.375 -18.281 1 27.94 141 GLY B CA 1
ATOM 2173 C C . GLY B 1 141 ? -48.5 -26.625 -18.016 1 27.94 141 GLY B C 1
ATOM 2174 O O . GLY B 1 141 ? -48.031 -27.734 -18.25 1 27.94 141 GLY B O 1
ATOM 2175 N N . CYS B 1 142 ? -49.281 -26.734 -16.891 1 29.75 142 CYS B N 1
ATOM 2176 C CA . CYS B 1 142 ? -50.469 -27.578 -16.859 1 29.75 142 CYS B CA 1
ATOM 2177 C C . CYS B 1 142 ? -51.406 -27.25 -18.016 1 29.75 142 CYS B C 1
ATOM 2179 O O . CYS B 1 142 ? -51.906 -26.125 -18.141 1 29.75 142 CYS B O 1
ATOM 2181 N N . SER B 1 143 ? -51.125 -27.812 -19.188 1 25.09 143 SER B N 1
ATOM 2182 C CA . SER B 1 143 ? -52.344 -28.297 -19.844 1 25.09 143 SER B CA 1
ATOM 2183 C C . SER B 1 143 ? -52.969 -29.453 -19.078 1 25.09 143 SER B C 1
ATOM 2185 O O . SER B 1 143 ? -52.25 -30.25 -18.453 1 25.09 143 SER B O 1
#

pLDDT: mean 72.31, std 17.1, range [24.59, 91.0]

Radius of gyration: 22.97 Å; Cα contacts (8 Å, |Δi|>4): 438; chains: 2; bounding box: 70×56×60 Å

Sequence (286 aa):
MFPTGFLMLLLIGDSGIGKSCLLFRFADDTCTIGVIRTTELDRNTIQLQIWDTAGQERFRTITSSYYRGAHGIIVVGNKCDLTTKKVEEFADSLGILFLETSAKSATNVEQAFMTMAAEIKKRIGHVLKIQSTPVKPASGGCSMFPTGFLMLLLIGDSGIGKSCLLFRFADDTCTIGVIRTTELDRNTIQLQIWDTAGQERFRTITSSYYRGAHGIIVVGNKCDLTTKKVEEFADSLGILFLETSAKSATNVEQAFMTMAAEIKKRIGHVLKIQSTPVKPASGGCS

Nearest PDB structures (foldseek):
  8elz-assembly1_A  TM=5.009E-01  e=6.758E-06  Homo sapiens
  8g4h-assembly1_B  TM=4.897E-01  e=6.758E-06  Homo sapiens
  6r3v-assembly1_B  TM=4.854E-01  e=8.829E-04  Homo sapiens
  2q3h-assembly1_A  TM=4.918E-01  e=8.541E-03  Homo sapiens
  5upk-assembly1_C  TM=4.441E-01  e=2.840E-02  Homo sapiens

Organism: Oncorhynchus tshawytscha (NCBI:txid74940)

Solvent-accessible surface area (backbone atoms only — not comparable to full-atom values): 16058 Å² total; per-residue (Å²): 131,76,59,77,40,79,43,31,35,36,40,42,41,54,70,90,60,35,61,67,57,50,51,52,69,52,51,52,71,76,23,30,41,32,38,38,35,76,41,78,55,97,94,33,42,27,33,39,33,40,34,34,59,42,48,33,68,48,59,72,46,68,76,39,76,75,48,61,79,47,47,29,38,36,36,37,48,71,92,77,44,72,64,54,56,54,48,46,52,50,28,56,75,69,71,28,50,70,45,80,42,45,52,85,69,48,80,53,49,56,55,56,53,48,50,49,51,51,53,44,48,55,51,49,53,52,50,57,54,58,68,65,56,76,78,71,77,80,77,80,73,81,125,133,76,58,79,40,78,45,32,34,36,40,42,42,53,68,89,58,35,62,68,56,49,52,50,69,52,50,51,75,75,24,29,42,32,39,38,35,78,42,78,55,96,93,33,41,26,33,39,33,40,33,35,58,41,48,32,71,49,57,74,46,66,76,39,75,74,49,61,80,46,45,28,38,36,36,37,51,71,92,82,41,73,64,53,57,54,49,47,53,51,27,55,73,69,71,31,49,69,43,80,43,44,53,85,68,48,80,52,48,57,54,54,54,50,52,50,49,50,53,42,47,55,51,50,54,51,50,55,55,58,66,65,56,75,78,72,77,79,77,80,73,80,125

Secondary structure (DSSP, 8-state):
---SEEEEEEEEE-TTSSHHHHHHHH--TT-EEEEEEEEEETTEEEEEEEEE-SSGGGGGGTTSTTTTT-SEEEEES-TT-HHHHHHHHHHHHHT-EEEEE-STTGGGHHHHHHHHHHHHHHHHHHHHHHHT-----------/---SEEEEEEEEE-TTSSHHHHHHHH--TT-EEEEEEEEEETTEEEEEEEEE-SSGGGGGGTTSTTTTT-SEEEEES-TT-HHHHHHHHHHHHHT-EEEEE-STTGGGHHHHHHHHHHHHHHHHHHHHHHHT-----------